Protein AF-A0A2D6M6L0-F1 (afdb_monomer_lite)

Structure (mmCIF, N/CA/C/O backbone):
data_AF-A0A2D6M6L0-F1
#
_entry.id   AF-A0A2D6M6L0-F1
#
loop_
_atom_site.group_PDB
_atom_site.id
_atom_site.type_symbol
_atom_site.label_atom_id
_atom_site.label_alt_id
_atom_site.label_comp_id
_atom_site.label_asym_id
_atom_site.label_entity_id
_atom_site.label_seq_id
_atom_site.pdbx_PDB_ins_code
_atom_site.Cartn_x
_atom_site.Cartn_y
_atom_site.Cartn_z
_atom_site.occupancy
_atom_site.B_iso_or_equiv
_atom_site.auth_seq_id
_atom_site.auth_comp_id
_atom_site.auth_asym_id
_at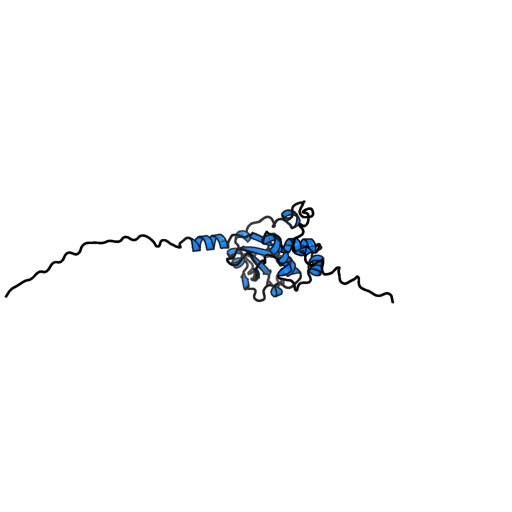om_site.auth_atom_id
_atom_site.pdbx_PDB_model_num
ATOM 1 N N . MET A 1 1 ? -93.095 -4.017 26.401 1.00 47.88 1 MET A N 1
ATOM 2 C CA . MET A 1 1 ? -93.320 -5.129 25.445 1.00 47.88 1 MET A CA 1
ATOM 3 C C . MET A 1 1 ? -91.989 -5.329 24.711 1.00 47.88 1 MET A C 1
ATOM 5 O O . MET A 1 1 ? -91.531 -4.362 24.131 1.00 47.88 1 MET A O 1
ATOM 9 N N . SER A 1 2 ? -91.163 -6.348 25.014 1.00 45.91 2 SER A N 1
ATOM 10 C CA . SER A 1 2 ? -91.223 -7.750 24.511 1.00 45.91 2 SER A CA 1
ATOM 11 C C . SER A 1 2 ? -91.216 -7.771 22.967 1.00 45.91 2 SER A C 1
ATOM 13 O O . SER A 1 2 ? -92.091 -7.127 22.411 1.00 45.91 2 SER A O 1
ATOM 15 N N . ARG A 1 3 ? -90.335 -8.422 22.185 1.00 47.91 3 ARG A N 1
ATOM 16 C CA . ARG A 1 3 ? -89.402 -9.578 22.280 1.00 47.91 3 ARG A CA 1
ATOM 17 C C . ARG A 1 3 ? -88.327 -9.410 21.160 1.00 47.91 3 ARG A C 1
ATOM 19 O O . ARG A 1 3 ? -88.624 -8.742 20.183 1.00 47.91 3 ARG A O 1
ATOM 26 N N . CYS A 1 4 ? -87.049 -9.778 21.324 1.00 42.41 4 CYS A N 1
ATOM 27 C CA . CYS A 1 4 ? -86.410 -11.109 21.178 1.00 42.41 4 CYS A CA 1
ATOM 28 C C . CYS A 1 4 ? -86.155 -11.577 19.717 1.00 42.41 4 CYS A C 1
ATOM 30 O O . CYS A 1 4 ? -87.060 -11.520 18.893 1.00 42.41 4 CYS A O 1
ATOM 32 N N . GLY A 1 5 ? -84.939 -12.094 19.456 1.00 44.94 5 GLY A N 1
ATOM 33 C CA . GLY A 1 5 ? -84.483 -12.777 18.225 1.00 44.94 5 GLY A CA 1
ATOM 34 C C . GLY A 1 5 ? -83.020 -12.419 17.895 1.00 44.94 5 GLY A C 1
ATOM 35 O O . GLY A 1 5 ? -82.788 -11.413 17.243 1.00 44.94 5 GLY A O 1
ATOM 36 N N . CYS A 1 6 ? -81.978 -13.010 18.496 1.00 43.16 6 CYS A N 1
ATOM 37 C CA . CYS A 1 6 ? -81.434 -14.373 18.333 1.00 43.16 6 CYS A CA 1
ATOM 38 C C . CYS A 1 6 ? -81.195 -14.798 16.872 1.00 43.16 6 CYS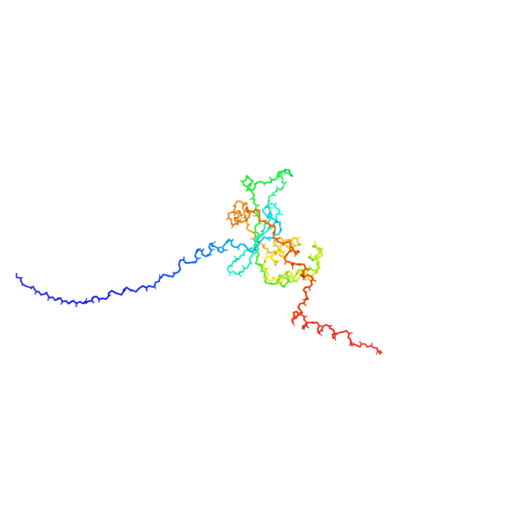 A C 1
ATOM 40 O O . CYS A 1 6 ? -82.118 -15.215 16.183 1.00 43.16 6 CYS A O 1
ATOM 42 N N . GLY A 1 7 ? -79.923 -14.768 16.462 1.00 44.97 7 GLY A N 1
ATOM 43 C CA . GLY A 1 7 ? -79.398 -15.361 15.234 1.00 44.97 7 GLY A CA 1
ATOM 44 C C . GLY A 1 7 ? -77.898 -15.619 15.380 1.00 44.97 7 GLY A C 1
ATOM 45 O O . GLY A 1 7 ? -77.081 -14.807 14.965 1.00 44.97 7 GLY A O 1
ATOM 46 N N . LEU A 1 8 ? -77.559 -16.724 16.049 1.00 48.09 8 LEU A N 1
ATOM 47 C CA . LEU A 1 8 ? -76.219 -17.310 16.116 1.00 48.09 8 LEU A CA 1
ATOM 48 C C . LEU A 1 8 ? -75.844 -17.891 14.746 1.00 48.09 8 LEU A C 1
ATOM 50 O O . LEU A 1 8 ? -76.595 -18.702 14.210 1.00 48.09 8 LEU A O 1
ATOM 54 N N . ALA A 1 9 ? -74.656 -17.566 14.239 1.00 52.91 9 ALA A N 1
ATOM 55 C CA . ALA A 1 9 ? -73.965 -18.392 13.255 1.00 52.91 9 ALA A CA 1
ATOM 56 C C . ALA A 1 9 ? -72.503 -18.553 13.682 1.00 52.91 9 ALA A C 1
ATOM 58 O O . ALA A 1 9 ? -71.699 -17.625 13.626 1.00 52.91 9 ALA A O 1
ATOM 59 N N . LEU A 1 10 ? -72.215 -19.757 14.169 1.00 48.12 10 LEU A N 1
ATOM 60 C CA . LEU A 1 10 ? -70.892 -20.305 14.427 1.00 48.12 10 LEU A CA 1
ATOM 61 C C . LEU A 1 10 ? -70.152 -20.472 13.093 1.00 48.12 10 LEU A C 1
ATOM 63 O O . LEU A 1 10 ? -70.621 -21.194 12.217 1.00 48.12 10 LEU A O 1
ATOM 67 N N . GLY A 1 11 ? -68.993 -19.830 12.961 1.00 38.25 11 GLY A N 1
ATOM 68 C CA . GLY A 1 11 ? -68.029 -20.072 11.891 1.00 38.25 11 GLY A CA 1
ATOM 69 C C . GLY A 1 11 ? -66.684 -20.438 12.503 1.00 38.25 11 GLY A C 1
ATOM 70 O O . GLY A 1 11 ? -66.043 -19.611 13.146 1.00 38.25 11 GLY A O 1
ATOM 71 N N . SER A 1 12 ? -66.312 -21.703 12.357 1.00 45.88 12 SER A N 1
ATOM 72 C CA . SER A 1 12 ? -65.140 -22.332 12.951 1.00 45.88 12 SER A CA 1
ATOM 73 C C . SER A 1 12 ? -63.801 -21.775 12.452 1.00 45.88 12 SER A C 1
ATOM 75 O O . SER A 1 12 ? -63.598 -21.540 11.267 1.00 45.88 12 SER A O 1
ATOM 77 N N . VAL A 1 13 ? -62.896 -21.642 13.422 1.00 44.53 13 VAL A N 1
ATOM 78 C CA . VAL A 1 13 ? -61.429 -21.768 13.413 1.00 44.53 13 VAL A CA 1
ATOM 79 C C . VAL A 1 13 ? -60.765 -22.175 12.086 1.00 44.53 13 VAL A C 1
ATOM 81 O O . VAL A 1 13 ? -60.945 -23.290 11.605 1.00 44.53 13 VAL A O 1
ATOM 84 N N . ALA A 1 14 ? -59.822 -21.342 11.639 1.00 44.84 14 ALA A N 1
ATOM 85 C CA . ALA A 1 14 ? -58.583 -21.793 11.008 1.00 44.84 14 ALA A CA 1
ATOM 86 C C . ALA A 1 14 ? -57.423 -20.900 11.483 1.00 44.84 14 ALA A C 1
ATOM 88 O O . ALA A 1 14 ? -57.152 -19.837 10.929 1.00 44.84 14 ALA A O 1
ATOM 89 N N . VAL A 1 15 ? -56.755 -21.333 12.554 1.00 46.41 15 VAL A N 1
ATOM 90 C CA . VAL A 1 15 ? -55.437 -20.827 12.953 1.00 46.41 15 VAL A CA 1
ATOM 91 C C . VAL A 1 15 ? -54.431 -21.385 11.949 1.00 46.41 15 VAL A C 1
ATOM 93 O O . VAL A 1 15 ? -53.989 -22.525 12.076 1.00 46.41 15 VAL A O 1
ATOM 96 N N . LEU A 1 16 ? -54.083 -20.602 10.930 1.00 49.16 16 LEU A N 1
ATOM 97 C CA . LEU A 1 16 ? -52.919 -20.882 10.094 1.00 49.16 16 LEU A CA 1
ATOM 98 C C . LEU A 1 16 ? -51.687 -20.282 10.770 1.00 49.16 16 LEU A C 1
ATOM 100 O O . LEU A 1 16 ? -51.290 -19.146 10.523 1.00 49.16 16 LEU A O 1
ATOM 104 N N . ALA A 1 17 ? -51.090 -21.087 11.647 1.00 51.00 17 ALA A N 1
ATOM 105 C CA . ALA A 1 17 ? -49.701 -20.949 12.050 1.00 51.00 17 ALA A CA 1
ATOM 106 C C . ALA A 1 17 ? -48.812 -21.273 10.837 1.00 51.00 17 ALA A C 1
ATOM 108 O O . ALA A 1 17 ? -48.376 -22.405 10.641 1.00 51.00 17 ALA A O 1
ATOM 109 N N . GLY A 1 18 ? -48.596 -20.274 9.983 1.00 40.34 18 GLY A N 1
ATOM 110 C CA . GLY A 1 18 ? -47.617 -20.316 8.904 1.00 40.34 18 GLY A CA 1
ATOM 111 C C . GLY A 1 18 ? -46.276 -19.809 9.412 1.00 40.34 18 GLY A C 1
ATOM 112 O O . GLY A 1 18 ? -45.996 -18.615 9.359 1.00 40.34 18 GLY A O 1
ATOM 113 N N . ALA A 1 19 ? -45.464 -20.723 9.935 1.00 52.12 19 ALA A N 1
ATOM 114 C CA . ALA A 1 19 ? -44.047 -20.500 10.153 1.00 52.12 19 ALA A CA 1
ATOM 115 C C . ALA A 1 19 ? -43.366 -20.167 8.817 1.00 52.12 19 ALA A C 1
ATOM 117 O O . ALA A 1 19 ? -43.536 -20.900 7.845 1.00 52.12 19 ALA A O 1
ATOM 118 N N . GLY A 1 20 ? -42.557 -19.106 8.786 1.00 50.38 20 GLY A N 1
ATOM 119 C CA . GLY A 1 20 ? -41.586 -18.936 7.708 1.00 50.38 20 GLY A CA 1
ATOM 120 C C . GLY A 1 20 ? -41.351 -17.511 7.240 1.00 50.38 20 GLY A C 1
ATOM 121 O O . GLY A 1 20 ? -41.648 -17.223 6.095 1.00 50.38 20 GLY A O 1
ATOM 122 N N . VAL A 1 21 ? -40.730 -16.670 8.071 1.00 47.28 21 VAL A N 1
ATOM 123 C CA . VAL A 1 21 ? -39.677 -15.740 7.611 1.00 47.28 21 VAL A CA 1
ATOM 124 C C . VAL A 1 21 ? -38.685 -15.559 8.765 1.00 47.28 21 VAL A C 1
ATOM 126 O O . VAL A 1 21 ? -38.668 -14.549 9.458 1.00 47.28 21 VAL A O 1
ATOM 129 N N . LEU A 1 22 ? -37.867 -16.585 9.009 1.00 48.41 22 LEU A N 1
ATOM 130 C CA . LEU A 1 22 ? -36.641 -16.464 9.803 1.00 48.41 22 LEU A CA 1
ATOM 131 C C . LEU A 1 22 ? -35.463 -16.393 8.824 1.00 48.41 22 LEU A C 1
ATOM 133 O O . LEU A 1 22 ? -34.625 -17.283 8.753 1.00 48.41 22 LEU A O 1
ATOM 137 N N . ALA A 1 23 ? -35.453 -15.355 7.990 1.00 50.38 23 ALA A N 1
ATOM 138 C CA . ALA A 1 23 ? -34.363 -15.080 7.065 1.00 50.38 23 ALA A CA 1
ATOM 139 C C . ALA A 1 23 ? -33.665 -13.781 7.483 1.00 50.38 23 ALA A C 1
ATOM 141 O O . ALA A 1 23 ? -34.319 -12.782 7.766 1.00 50.38 23 ALA A O 1
ATOM 142 N N . LYS A 1 24 ? -32.327 -13.824 7.483 1.00 49.84 24 LYS A N 1
ATOM 143 C CA . LYS A 1 24 ? -31.371 -12.724 7.721 1.00 49.84 24 LYS A CA 1
ATOM 144 C C . LYS A 1 24 ? -31.188 -12.238 9.169 1.00 49.84 24 LYS A C 1
ATOM 146 O O . LYS A 1 24 ? -31.345 -11.067 9.482 1.00 49.84 24 LYS A O 1
ATOM 151 N N . ARG A 1 25 ? -30.652 -13.112 10.027 1.00 44.69 25 ARG A N 1
ATOM 152 C CA . ARG A 1 25 ? -29.738 -12.693 11.118 1.00 44.69 25 ARG A CA 1
ATOM 153 C C . ARG A 1 25 ? -28.314 -13.257 10.990 1.00 44.69 25 ARG A C 1
ATOM 155 O O . ARG A 1 25 ? -27.535 -13.165 11.926 1.00 44.69 25 ARG A O 1
ATOM 162 N N . GLY A 1 26 ? -27.960 -13.791 9.818 1.00 39.84 26 GLY A N 1
ATOM 163 C CA . GLY A 1 26 ? -26.596 -14.246 9.510 1.00 39.84 26 GLY A CA 1
ATOM 164 C C . GLY A 1 26 ? -25.700 -13.199 8.834 1.00 39.84 26 GLY A C 1
ATOM 165 O O . GLY A 1 26 ? -24.491 -13.374 8.826 1.00 39.84 26 GLY A O 1
ATOM 166 N N . SER A 1 27 ? -26.258 -12.107 8.292 1.00 48.34 27 SER A N 1
ATOM 167 C CA . SER A 1 27 ? -25.492 -11.157 7.461 1.00 48.34 27 SER A CA 1
ATOM 168 C C . SER A 1 27 ? -24.560 -10.263 8.280 1.00 48.34 27 SER A C 1
ATOM 170 O O . SER A 1 27 ? -23.377 -10.200 7.988 1.00 48.34 27 SER A O 1
ATOM 172 N N . ALA A 1 28 ? -25.052 -9.639 9.355 1.00 48.41 28 ALA A N 1
ATOM 173 C CA . ALA A 1 28 ? -24.259 -8.671 10.120 1.00 48.41 28 ALA A CA 1
ATOM 174 C C . ALA A 1 28 ? -23.075 -9.309 10.874 1.00 48.41 28 ALA A C 1
ATOM 176 O O . ALA A 1 28 ? -22.037 -8.680 11.042 1.00 48.41 28 ALA A O 1
ATOM 177 N N . SER A 1 29 ? -23.207 -10.572 11.304 1.00 44.69 29 SER A N 1
ATOM 178 C CA . SER A 1 29 ? -22.127 -11.271 12.016 1.00 44.69 29 SER A CA 1
ATOM 179 C C . SER A 1 29 ? -21.041 -11.787 11.073 1.00 44.69 29 SER A C 1
ATOM 181 O O . SER A 1 29 ? -19.884 -11.855 11.473 1.00 44.69 29 SER A O 1
ATOM 183 N N . MET A 1 30 ? -21.396 -12.130 9.830 1.00 42.34 30 MET A N 1
ATOM 184 C CA . MET A 1 30 ? -20.420 -12.470 8.794 1.00 42.34 30 MET A CA 1
ATOM 185 C C . MET A 1 30 ? -19.743 -11.212 8.248 1.00 42.34 30 MET A C 1
ATOM 187 O O . MET A 1 30 ? -18.544 -11.235 8.033 1.00 42.34 30 MET A O 1
ATOM 191 N N . GLU A 1 31 ? -20.474 -10.107 8.094 1.00 45.06 31 GLU A N 1
ATOM 192 C CA . GLU A 1 31 ? -19.932 -8.813 7.663 1.00 45.06 31 GLU A CA 1
ATOM 193 C C . GLU A 1 31 ? -18.902 -8.269 8.667 1.00 45.06 31 GLU A C 1
ATOM 195 O O . GLU A 1 31 ? -17.826 -7.838 8.271 1.00 45.06 31 GLU A O 1
ATOM 200 N N . LEU A 1 32 ? -19.162 -8.386 9.976 1.00 46.66 32 LEU A N 1
ATOM 201 C CA . LEU A 1 32 ? -18.182 -8.064 11.021 1.00 46.66 32 LEU A CA 1
ATOM 202 C C . LEU A 1 32 ? -17.010 -9.054 11.080 1.00 46.66 32 LEU A C 1
ATOM 204 O O . LEU A 1 32 ? -15.885 -8.628 11.303 1.00 46.66 32 LEU A O 1
ATOM 208 N N . ALA A 1 33 ? -17.235 -10.353 10.858 1.00 43.38 33 ALA A N 1
ATOM 209 C CA . ALA A 1 33 ? -16.153 -11.342 10.845 1.00 43.38 33 ALA A CA 1
ATOM 210 C C . ALA A 1 33 ? -15.258 -11.241 9.591 1.00 43.38 33 ALA A C 1
ATOM 212 O O . ALA A 1 33 ? -14.061 -11.505 9.679 1.00 43.38 33 ALA A O 1
ATOM 213 N N . ASN A 1 34 ? -15.806 -10.823 8.442 1.00 48.28 34 ASN A N 1
ATOM 214 C CA . ASN A 1 34 ? -15.042 -10.595 7.211 1.00 48.28 34 ASN A CA 1
ATOM 215 C C . ASN A 1 34 ? -14.261 -9.274 7.251 1.00 48.28 34 ASN A C 1
ATOM 217 O O . ASN A 1 34 ? -13.169 -9.212 6.695 1.00 48.28 34 ASN A O 1
ATOM 221 N N . ARG A 1 35 ? -14.765 -8.250 7.961 1.00 51.84 35 ARG A N 1
ATOM 222 C CA . ARG A 1 35 ? -14.085 -6.947 8.131 1.00 51.84 35 ARG A CA 1
ATOM 223 C C . ARG A 1 35 ? -12.689 -7.041 8.752 1.00 51.84 35 ARG A C 1
ATOM 225 O O . ARG A 1 35 ? -11.916 -6.103 8.603 1.00 51.84 35 ARG A O 1
ATOM 232 N N . TYR A 1 36 ? -12.361 -8.143 9.427 1.00 55.56 36 TYR A N 1
ATOM 233 C CA . TYR A 1 36 ? -11.066 -8.321 10.093 1.00 55.56 36 TYR A CA 1
ATOM 234 C C . TYR A 1 36 ? -10.184 -9.408 9.474 1.00 55.56 36 TYR A C 1
ATOM 236 O O . TYR A 1 36 ? -9.110 -9.692 10.007 1.00 55.56 36 TYR A O 1
ATOM 244 N N . ARG A 1 37 ? -10.598 -10.040 8.367 1.00 70.50 37 ARG A N 1
ATOM 245 C CA . ARG A 1 37 ? -9.763 -11.049 7.710 1.00 70.50 37 ARG A CA 1
ATOM 246 C C . ARG A 1 37 ? -8.739 -10.361 6.814 1.00 70.50 37 ARG A C 1
ATOM 248 O O . ARG A 1 37 ? -8.976 -10.194 5.633 1.00 70.50 37 ARG A O 1
ATOM 255 N N . VAL A 1 38 ? -7.606 -9.967 7.371 1.00 80.81 38 VAL A N 1
ATOM 256 C CA . VAL A 1 38 ? -6.482 -9.413 6.603 1.00 80.81 38 VAL A CA 1
ATOM 257 C C . VAL A 1 38 ? -5.863 -10.522 5.734 1.00 80.81 38 VAL A C 1
ATOM 259 O O . VAL A 1 38 ? -5.615 -11.622 6.229 1.00 80.81 38 VAL A O 1
ATOM 262 N N . PHE A 1 39 ? -5.659 -10.255 4.440 1.00 83.31 39 PHE A N 1
ATOM 263 C CA . PHE A 1 39 ? -4.895 -11.125 3.537 1.00 83.31 39 PHE A CA 1
ATOM 264 C C . PHE A 1 39 ? -3.406 -11.089 3.880 1.00 83.31 39 PHE A C 1
ATOM 266 O O . PHE A 1 39 ? -2.753 -12.127 3.899 1.00 83.31 39 PHE A O 1
ATOM 273 N N . GLY A 1 40 ? -2.894 -9.903 4.200 1.00 85.88 40 GLY A N 1
ATOM 274 C CA . GLY A 1 40 ? -1.517 -9.696 4.619 1.00 85.88 40 GLY A CA 1
ATOM 275 C C . GLY A 1 40 ? -1.223 -8.227 4.894 1.00 85.88 40 GLY A C 1
ATOM 276 O O . GLY A 1 40 ? -2.108 -7.371 4.818 1.00 85.88 40 GLY A O 1
ATOM 277 N N . PHE A 1 41 ? 0.036 -7.956 5.201 1.00 86.88 41 PHE A N 1
ATOM 278 C CA . PHE A 1 41 ? 0.583 -6.611 5.317 1.00 86.88 41 PHE A CA 1
ATOM 279 C C . PHE A 1 41 ? 1.560 -6.386 4.164 1.00 86.88 41 PHE A C 1
ATOM 281 O O . PHE A 1 41 ? 2.081 -7.353 3.607 1.00 86.88 41 PHE A O 1
ATOM 288 N N . VAL A 1 42 ? 1.784 -5.128 3.807 1.00 88.81 42 VAL A N 1
ATOM 289 C CA . VAL A 1 42 ? 2.804 -4.710 2.836 1.00 88.81 42 VAL A CA 1
ATOM 290 C C . VAL A 1 42 ? 3.714 -3.676 3.479 1.00 88.81 42 VAL A C 1
ATOM 292 O O . VAL A 1 42 ? 3.301 -2.991 4.418 1.00 88.81 42 VAL A O 1
ATOM 295 N N . GLY A 1 43 ? 4.931 -3.545 2.958 1.00 85.81 43 GLY A N 1
ATOM 296 C CA . GLY A 1 43 ? 5.934 -2.646 3.526 1.00 85.81 43 GLY A CA 1
ATOM 297 C C . GLY A 1 43 ? 6.635 -3.262 4.734 1.00 85.81 43 GLY A C 1
ATOM 298 O O . GLY A 1 43 ? 7.094 -4.404 4.662 1.00 85.81 43 GLY A O 1
ATOM 299 N N . ASP A 1 44 ? 6.766 -2.499 5.820 1.00 76.75 44 ASP A N 1
ATOM 300 C CA . ASP A 1 44 ? 7.456 -2.971 7.019 1.00 76.75 44 ASP A CA 1
ATOM 301 C C . ASP A 1 44 ? 6.576 -3.908 7.872 1.00 76.75 44 ASP A C 1
ATOM 303 O O . ASP A 1 44 ? 5.348 -3.941 7.791 1.00 76.75 44 ASP A O 1
ATOM 307 N N . SER A 1 45 ? 7.240 -4.678 8.727 1.00 67.88 45 SER A N 1
ATOM 308 C CA . SER A 1 45 ? 6.669 -5.493 9.797 1.00 67.88 45 SER A CA 1
ATOM 309 C C . SER A 1 45 ? 5.843 -4.706 10.819 1.00 67.88 45 SER A C 1
ATOM 311 O O . SER A 1 45 ? 4.923 -5.271 11.409 1.00 67.88 45 SER A O 1
ATOM 313 N N . ASP A 1 46 ? 6.152 -3.422 11.013 1.00 70.56 46 ASP A N 1
ATOM 314 C CA . ASP A 1 46 ? 5.337 -2.489 11.789 1.00 70.56 46 ASP A CA 1
ATOM 315 C C . ASP A 1 46 ? 4.933 -1.300 10.907 1.00 70.56 46 ASP A C 1
ATOM 317 O O . ASP A 1 46 ? 5.589 -0.251 10.914 1.00 70.56 46 ASP A O 1
ATOM 321 N N . PRO A 1 47 ? 3.850 -1.449 10.126 1.00 72.62 47 PRO A N 1
ATOM 322 C CA . PRO A 1 47 ? 3.467 -0.443 9.151 1.00 72.62 47 PRO A CA 1
ATOM 323 C C . PRO A 1 47 ? 2.966 0.851 9.809 1.00 72.62 47 PRO A C 1
ATOM 325 O O . PRO A 1 47 ? 2.939 1.889 9.154 1.00 72.62 47 PRO A O 1
ATOM 328 N N . LEU A 1 48 ? 2.599 0.839 11.100 1.00 74.88 48 LEU A N 1
ATOM 329 C CA . LEU A 1 48 ? 2.215 2.061 11.817 1.00 74.88 48 LEU A CA 1
ATOM 330 C C . LEU A 1 48 ? 3.411 2.981 12.076 1.00 74.88 48 LEU A C 1
ATOM 332 O O . LEU A 1 48 ? 3.245 4.198 12.058 1.00 74.88 48 LEU A O 1
ATOM 336 N N . THR A 1 49 ? 4.592 2.417 12.335 1.00 71.06 49 THR A N 1
ATOM 337 C CA . THR A 1 49 ? 5.784 3.192 12.715 1.00 71.06 49 THR A CA 1
ATOM 338 C C . THR A 1 49 ? 6.803 3.332 11.586 1.00 71.06 49 THR A C 1
ATOM 340 O O . THR A 1 49 ? 7.499 4.344 11.535 1.00 71.06 49 THR A O 1
ATOM 343 N N . HIS A 1 50 ? 6.874 2.368 10.666 1.00 73.12 50 HIS A N 1
ATOM 344 C CA . HIS A 1 50 ? 7.873 2.328 9.589 1.00 73.12 50 HIS A CA 1
ATOM 345 C C . HIS A 1 50 ? 7.266 2.450 8.181 1.00 73.12 50 HIS A C 1
ATOM 347 O O . HIS A 1 50 ? 7.988 2.365 7.189 1.00 73.12 50 HIS A O 1
ATOM 353 N N . GLY A 1 51 ? 5.955 2.688 8.088 1.00 79.00 51 GLY A N 1
ATOM 354 C CA . GLY A 1 51 ? 5.236 2.780 6.821 1.00 79.00 51 GLY A CA 1
ATOM 355 C C . GLY A 1 51 ? 4.870 1.410 6.246 1.00 79.00 51 GLY A C 1
ATOM 356 O O . GLY A 1 51 ? 5.537 0.396 6.467 1.00 79.00 51 GLY A O 1
ATOM 357 N N . GLY A 1 52 ? 3.757 1.371 5.523 1.00 89.00 52 GLY A N 1
ATOM 358 C CA . GLY A 1 52 ? 3.225 0.146 4.946 1.00 89.00 52 GLY A CA 1
ATOM 359 C C . GLY A 1 52 ? 1.715 0.193 4.810 1.00 89.00 52 GLY A C 1
ATOM 360 O O . GLY A 1 52 ? 1.101 1.260 4.752 1.00 89.00 52 GLY A O 1
ATOM 361 N N . GLY A 1 53 ? 1.108 -0.987 4.767 1.00 90.94 53 GLY A N 1
ATOM 362 C CA . GLY A 1 53 ? -0.332 -1.100 4.612 1.00 90.94 53 GLY A CA 1
ATOM 363 C C . GLY A 1 53 ? -0.899 -2.468 4.955 1.00 90.94 53 GLY A C 1
ATOM 364 O O . GLY A 1 53 ? -0.190 -3.425 5.267 1.00 90.94 53 GLY A O 1
ATOM 365 N N . VAL A 1 54 ? -2.220 -2.544 4.884 1.00 91.88 54 VAL A N 1
ATOM 366 C CA . VAL A 1 54 ? -3.042 -3.728 5.105 1.00 91.88 54 VAL A CA 1
ATOM 367 C C . VAL A 1 54 ? -3.751 -4.097 3.815 1.00 91.88 54 VAL A C 1
ATOM 369 O O . VAL A 1 54 ? -4.425 -3.271 3.201 1.00 91.88 54 VAL A O 1
ATOM 372 N N . VAL A 1 55 ? -3.678 -5.376 3.466 1.00 92.75 55 VAL A N 1
ATOM 373 C CA . VAL A 1 55 ? -4.431 -5.966 2.361 1.00 92.75 55 VAL A CA 1
ATOM 374 C C . VAL A 1 55 ? -5.630 -6.703 2.940 1.00 92.75 55 VAL A C 1
ATOM 376 O O . VAL A 1 55 ? -5.467 -7.584 3.785 1.00 92.75 55 VAL A O 1
ATOM 379 N N . TYR A 1 56 ? -6.846 -6.368 2.525 1.00 90.69 56 TYR A N 1
ATOM 380 C CA . TYR A 1 56 ? -8.072 -6.895 3.130 1.00 90.69 56 TYR A CA 1
ATOM 381 C C . TYR A 1 56 ? -9.188 -7.101 2.091 1.00 90.69 56 TYR A C 1
ATOM 383 O O . TYR A 1 56 ? -9.217 -6.413 1.074 1.00 90.69 56 TYR A O 1
ATOM 391 N N . PRO A 1 57 ? -10.106 -8.059 2.298 1.00 92.31 57 PRO A N 1
ATOM 392 C CA . PRO A 1 57 ? -11.224 -8.304 1.403 1.00 92.31 57 PRO A CA 1
ATOM 393 C C . PRO A 1 57 ? -12.338 -7.277 1.610 1.00 92.31 57 PRO A C 1
ATOM 395 O O . PRO A 1 57 ? -12.700 -6.943 2.741 1.00 92.31 57 PRO A O 1
ATOM 398 N N . THR A 1 58 ? -12.952 -6.865 0.509 1.00 90.00 58 THR A N 1
ATOM 399 C CA . THR A 1 58 ? -14.220 -6.131 0.466 1.00 90.00 58 THR A CA 1
ATOM 400 C C . THR A 1 58 ? -15.259 -6.935 -0.324 1.00 90.00 58 THR A C 1
ATOM 402 O O . THR A 1 58 ? -15.009 -8.073 -0.727 1.00 90.00 58 THR A O 1
ATOM 405 N N . GLU A 1 59 ? -16.455 -6.379 -0.529 1.00 90.06 59 GLU A N 1
ATOM 406 C CA . GLU A 1 59 ? -17.453 -6.981 -1.424 1.00 90.06 59 GLU A CA 1
ATOM 407 C C . GLU A 1 59 ? -17.099 -6.844 -2.915 1.00 90.06 59 GLU A C 1
ATOM 409 O O . GLU A 1 59 ? -17.639 -7.585 -3.733 1.00 90.06 59 GLU A O 1
ATOM 414 N N . HIS A 1 60 ? -16.184 -5.930 -3.253 1.00 90.81 60 HIS A N 1
ATOM 415 C CA . HIS A 1 60 ? -15.750 -5.653 -4.623 1.00 90.81 60 HIS A CA 1
ATOM 416 C C . HIS A 1 60 ? -14.449 -6.368 -4.991 1.00 90.81 60 HIS A C 1
ATOM 418 O O . HIS A 1 60 ? -14.226 -6.651 -6.158 1.00 90.81 60 HIS A O 1
ATOM 424 N N . GLY A 1 61 ? -13.628 -6.734 -4.005 1.00 92.25 61 GLY A N 1
ATOM 425 C CA . GLY A 1 61 ? -12.352 -7.395 -4.249 1.00 92.25 61 GLY A CA 1
ATOM 426 C C . GLY A 1 61 ? -11.365 -7.198 -3.101 1.00 92.25 61 GLY A C 1
ATOM 427 O O . GLY A 1 61 ? -11.726 -6.672 -2.045 1.00 92.25 61 GLY A O 1
ATOM 428 N N . PRO A 1 62 ? -10.114 -7.653 -3.254 1.00 95.44 62 PRO A N 1
ATOM 429 C CA . PRO A 1 62 ? -9.037 -7.273 -2.349 1.00 95.44 62 PRO A CA 1
ATOM 430 C C . PRO A 1 62 ? -8.729 -5.775 -2.469 1.00 95.44 62 PRO A C 1
ATOM 432 O O . PRO A 1 62 ? -8.616 -5.246 -3.567 1.00 95.44 62 PRO A O 1
ATOM 435 N N . TYR A 1 63 ? -8.563 -5.105 -1.335 1.00 95.31 63 TYR A N 1
ATOM 436 C CA . TYR A 1 63 ? -8.128 -3.713 -1.246 1.00 95.31 63 TYR A CA 1
ATOM 437 C C . TYR A 1 63 ? -6.823 -3.625 -0.471 1.00 95.31 63 TYR A C 1
ATOM 439 O O . TYR A 1 63 ? -6.612 -4.365 0.493 1.00 95.31 63 TYR A O 1
ATOM 447 N N . LEU A 1 64 ? -5.984 -2.678 -0.867 1.00 95.44 64 LEU A N 1
ATOM 448 C CA . LEU A 1 64 ? -4.828 -2.227 -0.118 1.00 95.44 64 LEU A CA 1
ATOM 449 C C . LEU A 1 64 ? -5.180 -0.883 0.532 1.00 95.44 64 LEU A C 1
ATOM 451 O O . LEU A 1 64 ? -5.513 0.079 -0.156 1.00 95.44 64 LEU A O 1
ATOM 455 N N . ALA A 1 65 ? -5.107 -0.823 1.860 1.00 94.25 65 ALA A N 1
ATOM 456 C CA . ALA A 1 65 ? -5.056 0.433 2.598 1.00 94.25 65 ALA A CA 1
ATOM 457 C C . ALA A 1 65 ? -3.626 0.655 3.083 1.00 94.25 65 ALA A C 1
ATOM 459 O O . ALA A 1 65 ? -3.117 -0.163 3.844 1.00 94.25 65 ALA A O 1
ATOM 460 N N . PHE A 1 66 ? -2.998 1.744 2.673 1.00 93.25 66 PHE A N 1
ATOM 461 C CA . PHE A 1 66 ? -1.670 2.148 3.130 1.00 93.25 66 PHE A CA 1
ATOM 462 C C . PHE A 1 66 ? -1.733 3.589 3.616 1.00 93.25 66 PHE A C 1
ATOM 464 O O . PHE A 1 66 ? -2.727 4.284 3.381 1.00 93.25 66 PHE A O 1
ATOM 471 N N . TRP A 1 67 ? -0.731 4.020 4.367 1.00 91.12 67 TRP A N 1
ATOM 472 C CA . TRP A 1 67 ? -0.778 5.342 4.965 1.00 91.12 67 TRP A CA 1
ATOM 473 C C . TRP A 1 67 ? 0.576 6.014 5.043 1.00 91.12 67 TRP A C 1
ATOM 475 O O . TRP A 1 67 ? 1.583 5.391 5.375 1.00 91.12 67 TRP A O 1
ATOM 485 N N . ASP A 1 68 ? 0.530 7.323 4.838 1.00 86.69 68 ASP A N 1
ATOM 486 C CA . ASP A 1 68 ? 1.651 8.218 5.054 1.00 86.69 68 ASP A CA 1
ATOM 487 C C . ASP A 1 68 ? 1.400 8.996 6.348 1.00 86.69 68 ASP A C 1
ATOM 489 O O . ASP A 1 68 ? 0.304 9.513 6.598 1.00 86.69 68 ASP A O 1
ATOM 493 N N . GLY A 1 69 ? 2.407 9.045 7.219 1.00 76.19 69 GLY A N 1
ATOM 494 C CA . GLY A 1 69 ? 2.338 9.858 8.429 1.00 76.19 69 GLY A CA 1
ATOM 495 C C . GLY A 1 69 ? 2.272 11.340 8.061 1.00 76.19 69 GLY A C 1
ATOM 496 O O . GLY A 1 69 ? 3.152 11.838 7.366 1.00 76.19 69 GLY A O 1
ATOM 497 N N . ILE A 1 70 ? 1.262 12.060 8.556 1.00 67.25 70 ILE A N 1
ATOM 498 C CA . ILE A 1 70 ? 1.099 13.506 8.307 1.00 67.25 70 ILE A CA 1
ATOM 499 C C . ILE A 1 70 ? 1.992 14.332 9.252 1.00 67.25 70 ILE A C 1
ATOM 501 O O . ILE A 1 70 ? 2.129 15.543 9.091 1.00 67.25 70 ILE A O 1
ATOM 505 N N . ASN A 1 71 ? 2.627 13.716 10.254 1.00 59.56 71 ASN A N 1
ATOM 506 C CA . ASN A 1 71 ? 3.284 14.494 11.296 1.00 59.56 71 ASN A CA 1
ATOM 507 C C . ASN A 1 71 ? 4.561 15.203 10.826 1.00 59.56 71 ASN A C 1
ATOM 509 O O . ASN A 1 71 ? 5.557 14.598 10.432 1.00 59.56 71 ASN A O 1
ATOM 513 N N . ASP A 1 72 ? 4.503 16.525 10.975 1.00 49.97 72 ASP A N 1
ATOM 514 C CA . ASP A 1 72 ? 5.603 17.472 10.935 1.00 49.97 72 ASP A CA 1
ATOM 515 C C . ASP A 1 72 ? 6.746 16.948 11.823 1.00 49.97 72 ASP A C 1
ATOM 517 O O . ASP A 1 72 ? 6.643 16.911 13.052 1.00 49.97 72 ASP A O 1
ATOM 521 N N . TYR A 1 73 ? 7.846 16.516 11.199 1.00 45.03 73 TYR A N 1
ATOM 522 C CA . TYR A 1 73 ? 9.083 16.017 11.827 1.00 45.03 73 TYR A CA 1
ATOM 523 C C . TYR A 1 73 ? 9.784 17.063 12.733 1.00 45.03 73 TYR A C 1
ATOM 525 O O . TYR A 1 73 ? 10.968 16.947 13.054 1.00 45.03 73 TYR A O 1
ATOM 533 N N . THR A 1 74 ? 9.084 18.112 13.162 1.00 47.59 74 THR A N 1
ATOM 534 C CA . THR A 1 74 ? 9.584 19.173 14.037 1.00 47.59 74 THR A CA 1
ATOM 535 C C . THR A 1 74 ? 9.690 18.741 15.501 1.00 47.59 74 THR A C 1
ATOM 537 O O . THR A 1 74 ? 10.377 19.407 16.279 1.00 47.59 74 THR A O 1
ATOM 540 N N . GLN A 1 75 ? 9.113 17.601 15.896 1.00 45.28 75 GLN A N 1
ATOM 541 C CA . GLN A 1 75 ? 9.217 17.079 17.262 1.00 45.28 75 GLN A CA 1
ATOM 542 C C . GLN A 1 75 ? 10.271 15.966 17.388 1.00 45.28 75 GLN A C 1
ATOM 544 O O . GLN A 1 75 ? 9.973 14.782 17.363 1.00 45.28 75 GLN A O 1
ATOM 549 N N . SER A 1 76 ? 11.518 16.398 17.595 1.00 43.97 76 SER A N 1
ATOM 550 C CA . SER A 1 76 ? 12.658 15.647 18.151 1.00 43.97 76 SER A CA 1
ATOM 551 C C . SER A 1 76 ? 13.058 14.326 17.450 1.00 43.97 76 SER A C 1
ATOM 553 O O . SER A 1 76 ? 12.481 13.280 17.741 1.00 43.97 76 SER A O 1
ATOM 555 N N . PRO A 1 77 ? 14.164 14.291 16.675 1.00 51.84 77 PRO A N 1
ATOM 556 C CA . PRO A 1 77 ? 14.657 13.089 15.974 1.00 51.84 77 PRO A CA 1
ATOM 557 C C . PRO A 1 77 ? 15.158 11.950 16.890 1.00 51.84 77 PRO A C 1
ATOM 559 O O . PRO A 1 77 ? 15.744 10.980 16.421 1.00 51.84 77 PRO A O 1
ATOM 562 N N . THR A 1 78 ? 14.988 12.073 18.207 1.00 55.75 78 THR A N 1
ATOM 563 C CA . THR A 1 78 ? 15.488 11.134 19.221 1.00 55.75 78 THR A CA 1
ATOM 564 C C . THR A 1 78 ? 14.391 10.385 19.971 1.00 55.75 78 THR A C 1
ATOM 566 O O . THR A 1 78 ? 14.713 9.488 20.751 1.00 55.75 78 THR A O 1
ATOM 569 N N . ARG A 1 79 ? 13.111 10.729 19.779 1.00 56.78 79 ARG A N 1
ATOM 570 C CA . ARG A 1 79 ? 11.997 10.039 20.442 1.00 56.78 79 ARG A CA 1
ATOM 571 C C . ARG A 1 79 ? 11.388 9.029 19.475 1.00 56.78 79 ARG A C 1
ATOM 573 O O . ARG A 1 79 ? 11.001 9.403 18.376 1.00 56.78 79 ARG A O 1
ATOM 580 N N . THR A 1 80 ? 11.295 7.765 19.901 1.00 59.41 80 THR A N 1
ATOM 581 C CA . THR A 1 80 ? 10.389 6.808 19.252 1.00 59.41 80 THR A CA 1
ATOM 582 C C . THR A 1 80 ? 8.978 7.246 19.610 1.00 59.41 80 THR A C 1
ATOM 584 O O . THR A 1 80 ? 8.675 7.329 20.804 1.00 59.41 80 THR A O 1
ATOM 587 N N . PRO A 1 81 ? 8.158 7.607 18.630 1.00 54.78 81 PRO A N 1
ATOM 588 C CA . PRO A 1 81 ? 6.836 8.126 18.915 1.00 54.78 81 PRO A CA 1
ATOM 589 C C . PRO A 1 81 ? 5.935 7.035 19.479 1.00 54.78 81 PRO A C 1
ATOM 591 O O . PRO A 1 81 ? 6.016 5.881 19.055 1.00 54.78 81 PRO A O 1
ATOM 594 N N . ASP A 1 82 ? 5.095 7.398 20.440 1.00 63.94 82 ASP A N 1
ATOM 595 C CA . ASP A 1 82 ? 4.106 6.490 21.005 1.00 63.94 82 ASP A CA 1
ATOM 596 C C . ASP A 1 82 ? 2.740 6.816 20.389 1.00 63.94 82 ASP A C 1
ATOM 598 O O . ASP A 1 82 ? 2.151 7.832 20.743 1.00 63.94 82 ASP A O 1
ATOM 602 N N . PRO A 1 83 ? 2.187 5.979 19.496 1.00 56.59 83 PRO A N 1
ATOM 603 C CA . PRO A 1 83 ? 0.883 6.230 18.881 1.00 56.59 83 PRO A CA 1
ATOM 604 C C . PRO A 1 83 ? -0.305 6.203 19.867 1.00 56.59 83 PRO A C 1
ATOM 606 O O . PRO A 1 83 ? -1.444 6.403 19.442 1.00 56.59 83 PRO A O 1
ATOM 609 N N . GLU A 1 84 ? -0.095 5.878 21.148 1.00 59.12 84 GLU A N 1
ATOM 610 C CA . GLU A 1 84 ? -1.093 6.009 22.224 1.00 59.12 84 GLU A CA 1
ATOM 611 C C . GLU A 1 84 ? -0.994 7.335 22.982 1.00 59.12 84 GLU A C 1
ATOM 613 O O . GLU A 1 84 ? -2.012 7.807 23.492 1.00 59.12 84 GLU A O 1
ATOM 618 N N . GLU A 1 85 ? 0.193 7.942 23.041 1.00 57.72 85 GLU A N 1
ATOM 619 C CA . GLU A 1 85 ? 0.431 9.211 23.743 1.00 57.72 85 GLU A CA 1
ATOM 620 C C . GLU A 1 85 ? 0.529 10.409 22.792 1.00 57.72 85 GLU A C 1
ATOM 622 O O . GLU A 1 85 ? 0.183 11.531 23.163 1.00 57.72 85 GLU A O 1
ATOM 627 N N . ASP A 1 86 ? 0.985 10.176 21.566 1.00 61.56 86 ASP A N 1
ATOM 628 C CA . ASP A 1 86 ? 1.202 11.185 20.547 1.00 61.56 86 ASP A CA 1
ATOM 629 C C . ASP A 1 86 ? 0.010 11.156 19.571 1.00 61.56 86 ASP A C 1
ATOM 631 O O . ASP A 1 86 ? -0.325 10.119 18.996 1.00 61.56 86 ASP A O 1
ATOM 635 N N . GLU A 1 87 ? -0.655 12.301 19.379 1.00 66.69 87 GLU A N 1
ATOM 636 C CA . GLU A 1 87 ? -1.814 12.473 18.484 1.00 66.69 87 GLU A CA 1
ATOM 637 C C . GLU A 1 87 ? -1.395 12.356 17.007 1.00 66.69 87 GLU A C 1
ATOM 639 O O . GLU A 1 87 ? -1.300 13.331 16.264 1.00 66.69 87 GLU A O 1
ATOM 644 N N . TRP A 1 88 ? -1.065 11.141 16.582 1.00 73.69 88 TRP A N 1
ATOM 645 C CA . TRP A 1 88 ? -0.586 10.854 15.240 1.00 73.69 88 TRP A CA 1
ATOM 646 C C . TRP A 1 88 ? -1.738 10.870 14.262 1.00 73.69 88 TRP A C 1
ATOM 648 O O . TRP A 1 88 ? -2.719 10.155 14.465 1.00 73.69 88 TRP A O 1
ATOM 658 N N . THR A 1 89 ? -1.600 11.664 13.204 1.00 84.38 89 THR A N 1
ATOM 659 C CA . THR A 1 89 ? -2.531 11.693 12.078 1.00 84.38 89 THR A CA 1
ATOM 660 C C . THR A 1 89 ? -1.850 11.136 10.837 1.00 84.38 89 THR A C 1
ATOM 662 O O . THR A 1 89 ? -0.652 11.324 10.616 1.00 84.38 89 THR A O 1
ATOM 665 N N . PHE A 1 90 ? -2.622 10.397 10.056 1.00 86.94 90 PHE A N 1
ATOM 666 C CA . PHE A 1 90 ? -2.181 9.658 8.888 1.00 86.94 90 PHE A CA 1
ATOM 667 C C . PHE A 1 90 ? -3.123 9.939 7.730 1.00 86.94 90 PHE A C 1
ATOM 669 O O . PHE A 1 90 ? -4.341 9.934 7.925 1.00 86.94 90 PHE A O 1
ATOM 676 N N . GLN A 1 91 ? -2.566 10.128 6.537 1.00 92.44 91 GLN A N 1
ATOM 677 C CA . GLN A 1 91 ? -3.334 10.086 5.301 1.00 92.44 91 GLN A CA 1
ATOM 678 C C . GLN A 1 91 ? -3.439 8.628 4.897 1.00 92.44 91 GLN A C 1
ATOM 680 O O . GLN A 1 91 ? -2.429 7.965 4.690 1.00 92.44 91 GLN A O 1
ATOM 685 N N . VAL A 1 92 ? -4.663 8.121 4.836 1.00 93.62 92 VAL A N 1
ATOM 686 C CA . VAL A 1 92 ? -4.968 6.735 4.499 1.00 93.62 92 VAL A CA 1
ATOM 687 C C . VAL A 1 92 ? -5.458 6.682 3.065 1.00 93.62 92 VAL A C 1
ATOM 689 O O . VAL A 1 92 ? -6.571 7.120 2.760 1.00 93.62 92 VAL A O 1
ATOM 692 N N . PHE A 1 93 ? -4.635 6.086 2.218 1.00 95.69 93 PHE A N 1
ATOM 693 C CA . PHE A 1 93 ? -4.906 5.837 0.813 1.00 95.69 93 PHE A CA 1
ATOM 694 C C . PHE A 1 93 ? -5.532 4.453 0.669 1.00 95.69 93 PHE A C 1
ATOM 696 O O . PHE A 1 93 ? -5.127 3.500 1.346 1.00 95.69 93 PHE A O 1
ATOM 703 N N . GLN A 1 94 ? -6.549 4.330 -0.177 1.00 95.69 94 GLN A N 1
ATOM 704 C CA . GLN A 1 94 ? -7.245 3.066 -0.409 1.00 95.69 94 GLN A CA 1
ATOM 705 C C . GLN A 1 94 ? -7.349 2.784 -1.902 1.00 95.69 94 GLN A C 1
ATOM 707 O O . GLN A 1 94 ? -8.010 3.510 -2.635 1.00 95.69 94 GLN A O 1
ATOM 712 N N . VAL A 1 95 ? -6.753 1.675 -2.327 1.00 96.56 95 VAL A N 1
ATOM 713 C CA . VAL A 1 95 ? -6.734 1.251 -3.728 1.00 96.56 95 VAL A CA 1
ATOM 714 C C . VAL A 1 95 ? -7.215 -0.193 -3.847 1.00 96.56 95 VAL A C 1
ATOM 716 O O . VAL A 1 95 ? -6.926 -1.036 -2.990 1.00 96.56 95 VAL A O 1
ATOM 719 N N . GLU A 1 96 ? -7.993 -0.481 -4.887 1.00 97.00 96 GLU A N 1
ATOM 720 C CA . GLU A 1 96 ? -8.340 -1.857 -5.240 1.00 97.00 96 GLU A CA 1
ATOM 721 C C . GLU A 1 96 ? -7.085 -2.587 -5.738 1.00 97.00 96 GLU A C 1
ATOM 723 O O . GLU A 1 96 ? -6.240 -1.997 -6.404 1.00 97.00 96 GLU A O 1
ATOM 728 N N . VAL A 1 97 ? -6.933 -3.868 -5.401 1.00 97.38 97 VAL A N 1
ATOM 729 C CA . VAL A 1 97 ? -5.805 -4.678 -5.874 1.00 97.38 97 VAL A CA 1
ATOM 730 C C . VAL A 1 97 ? -6.242 -5.447 -7.127 1.00 97.38 97 VAL A C 1
ATOM 732 O O . VAL A 1 97 ? -6.871 -6.504 -6.982 1.00 97.38 97 VAL A O 1
ATOM 735 N N . PRO A 1 98 ? -5.911 -4.975 -8.346 1.00 97.44 98 PRO A N 1
ATOM 736 C CA . PRO A 1 98 ? -6.343 -5.618 -9.584 1.00 97.44 98 PRO A CA 1
ATOM 737 C C . PRO A 1 98 ? -5.765 -7.033 -9.707 1.00 97.44 98 PRO A C 1
ATOM 739 O O . PRO A 1 98 ? -4.782 -7.391 -9.052 1.00 97.44 98 PRO A O 1
ATOM 742 N N . GLU A 1 99 ? -6.379 -7.864 -10.550 1.00 97.31 99 GLU A N 1
ATOM 743 C CA . GLU A 1 99 ? -5.871 -9.211 -10.857 1.00 97.31 99 GLU A CA 1
ATOM 744 C C . GLU A 1 99 ? -4.548 -9.176 -11.644 1.00 97.31 99 GLU A C 1
ATOM 746 O O . GLU A 1 99 ? -3.716 -10.067 -11.470 1.00 97.31 99 GLU A O 1
ATOM 751 N N . ASP A 1 100 ? -4.349 -8.138 -12.462 1.00 97.81 100 ASP A N 1
ATOM 752 C CA . ASP A 1 100 ? -3.111 -7.841 -13.188 1.00 97.81 100 ASP A CA 1
ATOM 753 C C . ASP A 1 100 ? -2.733 -6.368 -12.973 1.00 97.81 100 ASP A C 1
ATOM 755 O O . ASP A 1 100 ? -3.262 -5.472 -13.628 1.00 97.81 100 ASP A O 1
ATOM 759 N N . VAL A 1 101 ? -1.819 -6.118 -12.034 1.00 97.38 101 VAL A N 1
ATOM 760 C CA . VAL A 1 101 ? -1.347 -4.763 -11.696 1.00 97.38 101 VAL A CA 1
ATOM 761 C C . VAL A 1 101 ? -0.656 -4.099 -12.887 1.00 97.38 101 VAL A C 1
ATOM 763 O O . VAL A 1 101 ? -0.833 -2.910 -13.115 1.00 97.38 101 VAL A O 1
ATOM 766 N N . VAL A 1 102 ? 0.106 -4.850 -13.679 1.00 96.44 102 VAL A N 1
ATOM 767 C CA . VAL A 1 102 ? 0.862 -4.267 -14.798 1.00 96.44 102 VAL A CA 1
ATOM 768 C C . VAL A 1 102 ? -0.074 -3.807 -15.910 1.00 96.44 102 VAL A C 1
ATOM 770 O O . VAL A 1 102 ? 0.166 -2.768 -16.517 1.00 96.44 102 VAL A O 1
ATOM 773 N N . ALA A 1 103 ? -1.149 -4.559 -16.154 1.00 97.38 103 ALA A N 1
ATOM 774 C CA . ALA A 1 103 ? -2.161 -4.179 -17.134 1.00 97.38 103 ALA A CA 1
ATOM 775 C C . ALA A 1 103 ? -3.046 -3.011 -16.666 1.00 97.38 103 ALA A C 1
ATOM 777 O O . ALA A 1 103 ? -3.422 -2.188 -17.492 1.00 97.38 103 ALA A O 1
ATOM 778 N N . GLU A 1 104 ? -3.377 -2.932 -15.372 1.00 97.44 104 GLU A N 1
ATOM 779 C CA . GLU A 1 104 ? -4.187 -1.832 -14.819 1.00 97.44 104 GLU A CA 1
ATOM 780 C C . GLU A 1 104 ? -3.450 -0.483 -14.884 1.00 97.44 104 GLU A C 1
ATOM 782 O O . GLU A 1 104 ? -4.054 0.552 -15.161 1.00 97.44 104 GLU A O 1
ATOM 787 N N . TYR A 1 105 ? -2.132 -0.495 -14.666 1.00 96.06 105 TYR A N 1
ATOM 788 C CA .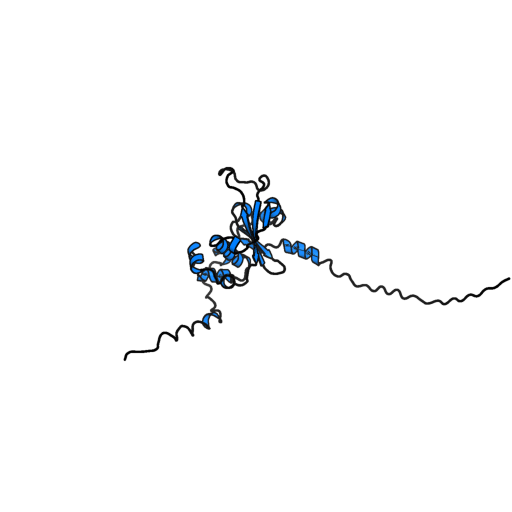 TYR A 1 105 ? -1.280 0.696 -14.707 1.00 96.06 105 TYR A CA 1
ATOM 789 C C . TYR A 1 105 ? -0.351 0.662 -15.931 1.00 96.06 105 TYR A C 1
ATOM 791 O O . TYR A 1 105 ? 0.870 0.753 -15.813 1.00 96.06 105 TYR A O 1
ATOM 799 N N . ASP A 1 106 ? -0.932 0.515 -17.123 1.00 96.50 106 ASP A N 1
ATOM 800 C CA . ASP A 1 106 ? -0.209 0.414 -18.405 1.00 96.50 106 ASP A CA 1
ATOM 801 C C . ASP A 1 106 ? 0.527 1.700 -18.830 1.00 96.50 106 ASP A C 1
ATOM 803 O O . ASP A 1 106 ? 1.419 1.669 -19.677 1.00 96.50 106 ASP A O 1
ATOM 807 N N . TRP A 1 107 ? 0.175 2.829 -18.221 1.00 95.62 107 TRP A N 1
ATOM 808 C CA . TRP A 1 107 ? 0.796 4.135 -18.422 1.00 95.62 107 TRP A CA 1
ATOM 809 C C . TRP A 1 107 ? 2.115 4.312 -17.651 1.00 95.62 107 TRP A C 1
ATOM 811 O O . TRP A 1 107 ? 2.808 5.311 -17.857 1.00 95.62 107 TRP A O 1
ATOM 821 N N . ILE A 1 108 ? 2.458 3.374 -16.762 1.00 96.38 108 ILE A N 1
ATOM 822 C CA . ILE A 1 108 ? 3.703 3.373 -15.988 1.00 96.38 108 ILE A CA 1
ATOM 823 C C . ILE A 1 108 ? 4.865 2.825 -16.823 1.00 96.38 108 ILE A C 1
ATOM 825 O O . ILE A 1 108 ? 4.751 1.797 -17.489 1.00 96.38 108 ILE A O 1
ATOM 829 N N . ASP A 1 109 ? 6.027 3.477 -16.714 1.00 96.19 109 ASP A N 1
ATOM 830 C CA . ASP A 1 109 ? 7.300 2.937 -17.197 1.00 96.19 109 ASP A CA 1
ATOM 831 C C . ASP A 1 109 ? 7.808 1.840 -16.243 1.00 96.19 109 ASP A C 1
ATOM 833 O O . ASP A 1 109 ? 8.548 2.089 -15.286 1.00 96.19 109 ASP A O 1
ATOM 837 N N . TRP A 1 110 ? 7.369 0.605 -16.489 1.00 95.44 110 TRP A N 1
ATOM 838 C CA . TRP A 1 110 ? 7.696 -0.546 -15.647 1.00 95.44 110 TRP A CA 1
ATOM 839 C C . TRP A 1 110 ? 9.180 -0.925 -15.657 1.00 95.44 110 TRP A C 1
ATOM 841 O O . TRP A 1 110 ? 9.654 -1.485 -14.667 1.00 95.44 110 TRP A O 1
ATOM 851 N N . ASP A 1 111 ? 9.927 -0.592 -16.713 1.00 96.56 111 ASP A N 1
ATOM 852 C CA . ASP A 1 111 ? 11.383 -0.750 -16.734 1.00 96.56 111 ASP A CA 1
ATOM 853 C C . ASP A 1 111 ? 12.028 0.169 -15.687 1.00 96.56 111 ASP A C 1
ATOM 855 O O . ASP A 1 111 ? 12.858 -0.271 -14.884 1.00 96.56 111 ASP A O 1
ATOM 859 N N . SER A 1 112 ? 11.588 1.430 -15.615 1.00 96.06 112 SER A N 1
ATOM 860 C CA . SER A 1 112 ? 12.071 2.374 -14.602 1.00 96.06 112 SER A CA 1
ATOM 861 C C . SER A 1 112 ? 11.684 1.969 -13.174 1.00 96.06 112 SER A C 1
ATOM 863 O O . SER A 1 112 ? 12.470 2.191 -12.242 1.00 96.06 112 SER A O 1
ATOM 865 N N . VAL A 1 113 ? 10.501 1.378 -12.973 1.00 95.00 113 VAL A N 1
ATOM 866 C CA . VAL A 1 113 ? 10.105 0.823 -11.667 1.00 95.00 113 VAL A CA 1
ATOM 867 C C . VAL A 1 113 ? 11.034 -0.332 -11.293 1.00 95.00 113 VAL A C 1
ATOM 869 O O . VAL A 1 113 ? 11.611 -0.318 -10.207 1.00 95.00 113 VAL A O 1
ATOM 872 N N . ALA A 1 114 ? 11.238 -1.294 -12.197 1.00 93.75 114 ALA A N 1
ATOM 873 C CA . ALA A 1 114 ? 12.093 -2.457 -11.964 1.00 93.75 114 ALA A CA 1
ATOM 874 C C . ALA A 1 114 ? 13.528 -2.043 -11.578 1.00 93.75 114 ALA A C 1
ATOM 876 O O . ALA A 1 114 ? 14.070 -2.517 -10.577 1.00 93.75 114 ALA A O 1
ATOM 877 N N . MET A 1 115 ? 14.095 -1.056 -12.282 1.00 93.00 115 MET A N 1
ATOM 878 C CA . MET A 1 115 ? 15.406 -0.479 -11.961 1.00 93.00 115 MET A CA 1
ATOM 879 C C . MET A 1 115 ? 15.461 0.186 -10.579 1.00 93.00 115 MET A C 1
ATOM 881 O O . MET A 1 115 ? 16.475 0.077 -9.891 1.00 93.00 115 MET A O 1
ATOM 885 N N . SER A 1 116 ? 14.390 0.867 -10.156 1.00 93.38 116 SER A N 1
ATOM 886 C CA . SER A 1 116 ? 14.336 1.560 -8.856 1.00 93.38 116 SER A CA 1
ATOM 887 C C . SER A 1 116 ? 14.416 0.595 -7.669 1.00 93.38 116 SER A C 1
ATOM 889 O O . SER A 1 116 ? 14.857 0.982 -6.587 1.00 93.38 116 SER A O 1
ATOM 891 N N . TYR A 1 117 ? 14.013 -0.659 -7.881 1.00 88.00 117 TYR A N 1
ATOM 892 C CA . TYR A 1 117 ? 13.973 -1.702 -6.860 1.00 88.00 117 TYR A CA 1
ATOM 893 C C . TYR A 1 117 ? 15.046 -2.787 -7.030 1.00 88.00 117 TYR A C 1
ATOM 895 O O . TYR A 1 117 ? 15.032 -3.748 -6.263 1.00 88.00 117 TYR A O 1
ATOM 903 N N . ASP A 1 118 ? 15.986 -2.628 -7.974 1.00 91.94 118 ASP A N 1
ATOM 904 C CA . ASP A 1 118 ? 17.011 -3.637 -8.309 1.00 91.94 118 ASP A CA 1
ATOM 905 C C . ASP A 1 118 ? 16.382 -5.013 -8.617 1.00 91.94 118 ASP A C 1
ATOM 907 O O . ASP A 1 118 ? 16.806 -6.055 -8.113 1.00 91.94 118 ASP A O 1
ATOM 911 N N . GLN A 1 119 ? 15.299 -5.000 -9.405 1.00 91.12 119 GLN A N 1
ATOM 912 C CA . GLN A 1 119 ? 14.553 -6.185 -9.831 1.00 91.12 119 GLN A CA 1
ATOM 913 C C . GLN A 1 119 ? 14.547 -6.300 -11.352 1.00 91.12 119 GLN A C 1
ATOM 915 O O . GLN A 1 119 ? 14.555 -5.303 -12.072 1.00 91.12 119 GLN A O 1
ATOM 920 N N . GLU A 1 120 ? 14.482 -7.528 -11.856 1.00 94.50 120 GLU A N 1
ATOM 921 C CA . GLU A 1 120 ? 14.301 -7.764 -13.285 1.00 94.50 120 GLU A CA 1
ATOM 922 C C . GLU A 1 120 ? 12.829 -7.533 -13.676 1.00 94.50 120 GLU A C 1
ATOM 924 O O . GLU A 1 120 ? 11.917 -7.996 -12.985 1.00 94.50 120 GLU A O 1
ATOM 929 N N . LEU A 1 121 ? 12.566 -6.884 -14.820 1.00 93.94 121 LEU A N 1
ATOM 930 C CA . LEU A 1 121 ? 11.197 -6.549 -15.256 1.00 93.94 121 LEU A CA 1
ATOM 931 C C . LEU A 1 121 ? 10.264 -7.772 -15.280 1.00 93.94 121 LEU A C 1
ATOM 933 O O . LEU A 1 121 ? 9.110 -7.701 -14.863 1.00 93.94 121 LEU A O 1
ATOM 937 N N . HIS A 1 122 ? 10.754 -8.918 -15.751 1.00 94.06 122 HIS A N 1
ATOM 938 C CA . HIS A 1 122 ? 9.939 -10.129 -15.840 1.00 94.06 122 HIS A CA 1
ATOM 939 C C . HIS A 1 122 ? 9.522 -10.676 -14.463 1.00 94.06 122 HIS A C 1
ATOM 941 O O . HIS A 1 122 ? 8.445 -11.264 -14.348 1.00 94.06 122 HIS A O 1
ATOM 947 N N . GLU A 1 123 ? 10.336 -10.472 -13.421 1.00 91.44 123 GLU A N 1
ATOM 948 C CA . GLU A 1 123 ? 9.977 -10.827 -12.046 1.00 91.44 123 GLU A C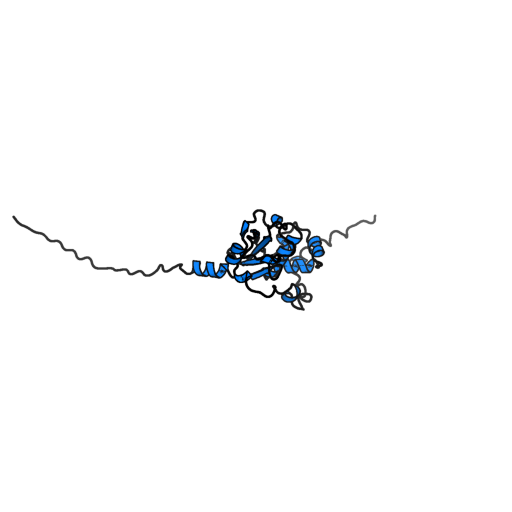A 1
ATOM 949 C C . GLU A 1 123 ? 8.850 -9.919 -11.563 1.00 91.44 123 GLU A C 1
ATOM 951 O O . GLU A 1 123 ? 7.839 -10.410 -11.061 1.00 91.44 123 GLU A O 1
ATOM 956 N N . LEU A 1 124 ? 8.978 -8.609 -11.790 1.00 91.81 124 LEU A N 1
ATOM 957 C CA . LEU A 1 124 ? 7.960 -7.620 -11.447 1.00 91.81 124 LEU A CA 1
ATOM 958 C C . LEU A 1 124 ? 6.616 -7.947 -12.119 1.00 91.81 124 LEU A C 1
ATOM 960 O O . LEU A 1 124 ? 5.575 -7.988 -11.460 1.00 91.81 124 LEU A O 1
ATOM 964 N N . VAL A 1 125 ? 6.632 -8.274 -13.413 1.00 93.38 125 VAL A N 1
ATOM 965 C CA . VAL A 1 125 ? 5.430 -8.684 -14.159 1.00 93.38 125 VAL A CA 1
ATOM 966 C C . VAL A 1 125 ? 4.812 -9.963 -13.586 1.00 93.38 125 VAL A C 1
ATOM 968 O O . VAL A 1 125 ? 3.586 -10.080 -13.518 1.00 93.38 125 VAL A O 1
ATOM 971 N N . ALA A 1 126 ? 5.628 -10.924 -13.144 1.00 92.38 126 ALA A N 1
ATOM 972 C CA . ALA A 1 126 ? 5.127 -12.128 -12.485 1.00 92.38 126 ALA A CA 1
ATOM 973 C C . ALA A 1 126 ? 4.453 -11.808 -11.138 1.00 92.38 126 ALA A C 1
ATOM 975 O O . ALA A 1 126 ? 3.415 -12.395 -10.825 1.00 92.38 126 ALA A O 1
ATOM 976 N N . TRP A 1 127 ? 4.984 -10.847 -10.375 1.00 89.25 127 TRP A N 1
ATOM 977 C CA . TRP A 1 127 ? 4.375 -10.361 -9.132 1.00 89.25 127 TRP A CA 1
ATOM 978 C C . TRP A 1 127 ? 3.039 -9.665 -9.366 1.00 89.25 127 TRP A C 1
ATOM 980 O O . TRP A 1 127 ? 2.069 -9.967 -8.671 1.00 89.25 127 TRP A O 1
ATOM 990 N N . GLY A 1 128 ? 2.953 -8.807 -10.384 1.00 94.75 128 GLY A N 1
ATOM 991 C CA . GLY A 1 128 ? 1.717 -8.100 -10.731 1.00 94.75 128 GLY A CA 1
ATOM 992 C C . GLY A 1 128 ? 0.560 -9.018 -11.122 1.00 94.75 128 GLY A C 1
ATOM 993 O O . GLY A 1 128 ? -0.593 -8.614 -11.007 1.00 94.75 128 GLY A O 1
ATOM 994 N N . ARG A 1 129 ? 0.861 -10.264 -11.511 1.00 96.31 129 ARG A N 1
ATOM 995 C CA . ARG A 1 129 ? -0.095 -11.312 -11.911 1.00 96.31 129 ARG A CA 1
ATOM 996 C C . ARG A 1 129 ? -0.177 -12.474 -10.923 1.00 96.31 129 ARG A C 1
ATOM 998 O O . ARG A 1 129 ? -0.775 -13.510 -11.223 1.00 96.31 129 ARG A O 1
ATOM 1005 N N . HIS A 1 130 ? 0.467 -12.354 -9.765 1.00 95.81 130 HIS A N 1
ATOM 1006 C CA . HIS A 1 130 ? 0.534 -13.441 -8.799 1.00 95.81 130 HIS A CA 1
ATOM 1007 C C . HIS A 1 130 ? -0.874 -13.765 -8.261 1.00 95.81 130 HIS A C 1
ATOM 1009 O O . HIS A 1 130 ? -1.636 -12.839 -7.995 1.00 95.81 130 HIS A O 1
ATOM 1015 N N . PRO A 1 131 ? -1.265 -15.041 -8.055 1.00 92.94 131 PRO A N 1
ATOM 1016 C CA . PRO A 1 131 ? -2.620 -15.388 -7.606 1.00 92.94 131 PRO A CA 1
ATOM 1017 C C . PRO A 1 131 ? -2.965 -14.869 -6.199 1.00 92.94 131 PRO A C 1
ATOM 1019 O O . PRO A 1 131 ? -4.130 -14.594 -5.915 1.00 92.94 131 PRO A O 1
ATOM 1022 N N . ASP A 1 132 ? -1.967 -14.707 -5.327 1.00 91.81 132 ASP A N 1
ATOM 1023 C CA . ASP A 1 132 ? -2.131 -14.121 -3.989 1.00 91.81 132 ASP A CA 1
ATOM 1024 C C . ASP A 1 132 ? -2.310 -12.586 -4.058 1.00 91.81 132 ASP A C 1
ATOM 1026 O O . ASP A 1 132 ? -1.405 -11.899 -4.536 1.00 91.81 132 ASP A O 1
ATOM 1030 N N . PRO A 1 133 ? -3.424 -12.014 -3.559 1.00 93.88 133 PRO A N 1
ATOM 1031 C CA . PRO A 1 133 ? -3.609 -10.567 -3.495 1.00 93.88 133 PRO A CA 1
ATOM 1032 C C . PRO A 1 133 ? -2.546 -9.828 -2.678 1.00 93.88 133 PRO A C 1
ATOM 1034 O O . PRO A 1 133 ? -2.237 -8.687 -3.005 1.00 93.88 133 PRO A O 1
ATOM 1037 N N . ALA A 1 134 ? -1.973 -10.442 -1.636 1.00 91.25 134 ALA A N 1
ATOM 1038 C CA . ALA A 1 134 ? -0.933 -9.790 -0.838 1.00 91.25 134 ALA A CA 1
ATOM 1039 C C . ALA A 1 134 ? 0.350 -9.569 -1.659 1.00 91.25 134 ALA A C 1
ATOM 1041 O O . ALA A 1 134 ? 0.975 -8.516 -1.567 1.00 91.25 134 ALA A O 1
ATOM 1042 N N . ALA A 1 135 ? 0.682 -10.528 -2.527 1.00 90.38 135 ALA A N 1
ATOM 1043 C CA . ALA A 1 135 ? 1.789 -10.428 -3.472 1.00 90.38 135 ALA A CA 1
ATOM 1044 C C . ALA A 1 135 ? 1.588 -9.281 -4.478 1.00 90.38 135 ALA A C 1
ATOM 1046 O O . ALA A 1 135 ? 2.492 -8.473 -4.683 1.00 90.38 135 ALA A O 1
ATOM 1047 N N . ARG A 1 136 ? 0.386 -9.162 -5.057 1.00 96.06 136 ARG A N 1
ATOM 1048 C CA . ARG A 1 136 ? 0.053 -8.064 -5.983 1.00 96.06 136 ARG A CA 1
ATOM 1049 C C . ARG A 1 136 ? 0.035 -6.703 -5.282 1.00 96.06 136 ARG A C 1
ATOM 1051 O O . ARG A 1 136 ? 0.549 -5.725 -5.814 1.00 96.06 136 ARG A O 1
ATOM 1058 N N . ALA A 1 137 ? -0.497 -6.643 -4.063 1.00 95.50 137 ALA A N 1
ATOM 1059 C CA . ALA A 1 137 ? -0.513 -5.424 -3.262 1.00 95.50 137 ALA A CA 1
ATOM 1060 C C . ALA A 1 137 ? 0.895 -4.949 -2.875 1.00 95.50 137 ALA A C 1
ATOM 1062 O O . ALA A 1 137 ? 1.125 -3.747 -2.781 1.00 95.50 137 ALA A O 1
ATOM 1063 N N . GLN A 1 138 ? 1.850 -5.864 -2.682 1.00 93.06 138 GLN A N 1
ATOM 1064 C CA . GLN A 1 138 ? 3.244 -5.492 -2.449 1.00 93.06 138 GLN A CA 1
ATOM 1065 C C . GLN A 1 138 ? 3.836 -4.756 -3.660 1.00 93.06 138 GLN A C 1
ATOM 1067 O O . GLN A 1 138 ? 4.570 -3.787 -3.467 1.00 93.06 138 GLN A O 1
ATOM 1072 N N . LEU A 1 139 ? 3.482 -5.160 -4.886 1.00 94.56 139 LEU A N 1
ATOM 1073 C CA . LEU A 1 139 ? 3.878 -4.426 -6.089 1.00 94.56 139 LEU A CA 1
ATOM 1074 C C . LEU A 1 139 ? 3.213 -3.045 -6.157 1.00 94.56 139 LEU A C 1
ATOM 1076 O O . LEU A 1 139 ? 3.888 -2.073 -6.472 1.00 94.56 139 LEU A O 1
ATOM 1080 N N . LEU A 1 140 ? 1.925 -2.924 -5.811 1.00 95.12 140 LEU A N 1
ATOM 1081 C CA . LEU A 1 140 ? 1.273 -1.607 -5.716 1.00 95.12 140 LEU A CA 1
ATOM 1082 C C . LEU A 1 140 ? 1.969 -0.698 -4.703 1.00 95.12 140 LEU A C 1
ATOM 1084 O O . LEU A 1 140 ? 2.181 0.475 -4.974 1.00 95.12 140 LEU A O 1
ATOM 1088 N N . TYR A 1 141 ? 2.362 -1.237 -3.550 1.00 93.62 141 TYR A N 1
ATOM 1089 C CA . TYR A 1 141 ? 3.083 -0.470 -2.538 1.00 93.62 141 TYR A CA 1
ATOM 1090 C C . TYR A 1 141 ? 4.480 -0.035 -3.014 1.00 93.62 141 TYR A C 1
ATOM 1092 O O . TYR A 1 141 ? 4.920 1.069 -2.713 1.00 93.62 141 TYR A O 1
ATOM 1100 N N . GLN A 1 142 ? 5.177 -0.862 -3.799 1.00 92.56 142 GLN A N 1
ATOM 1101 C CA . GLN A 1 142 ? 6.405 -0.437 -4.483 1.00 92.56 142 GLN A CA 1
ATOM 1102 C C . GLN A 1 142 ? 6.118 0.632 -5.539 1.00 92.56 142 GLN A C 1
ATOM 1104 O O . GLN A 1 142 ? 6.854 1.606 -5.646 1.00 92.56 142 GLN A O 1
ATOM 1109 N N . LEU A 1 143 ? 5.025 0.500 -6.288 1.00 94.12 143 LEU A N 1
ATOM 1110 C CA . LEU A 1 143 ? 4.633 1.510 -7.258 1.00 94.12 143 LEU A CA 1
ATOM 1111 C C . LEU A 1 143 ? 4.446 2.867 -6.570 1.00 94.12 143 LEU A C 1
ATOM 1113 O O . LEU A 1 143 ? 5.028 3.836 -7.036 1.00 94.12 143 LEU A O 1
ATOM 1117 N N . VAL A 1 144 ? 3.773 2.918 -5.413 1.00 92.31 144 VAL A N 1
ATOM 1118 C CA . VAL A 1 144 ? 3.639 4.129 -4.573 1.00 92.31 144 VAL A CA 1
ATOM 1119 C C . VAL A 1 144 ? 4.982 4.752 -4.193 1.00 92.31 144 VAL A C 1
ATOM 1121 O O . VAL A 1 144 ? 5.054 5.962 -4.056 1.00 92.31 144 VAL A O 1
ATOM 1124 N N . GLY A 1 145 ? 6.044 3.968 -3.999 1.00 89.19 145 GLY A N 1
ATOM 1125 C CA . GLY A 1 145 ? 7.372 4.521 -3.718 1.00 89.19 145 GLY A CA 1
ATOM 1126 C C . GLY A 1 145 ? 8.077 5.090 -4.955 1.00 89.19 145 GLY A C 1
ATOM 1127 O O . GLY A 1 145 ? 8.999 5.893 -4.816 1.00 89.19 145 GLY A O 1
ATOM 1128 N N . HIS A 1 146 ? 7.661 4.672 -6.152 1.00 93.25 146 HIS A N 1
ATOM 1129 C CA . HIS A 1 146 ? 8.163 5.178 -7.428 1.00 93.25 146 HIS A CA 1
ATOM 1130 C C . HIS A 1 146 ? 7.370 6.397 -7.927 1.00 93.25 146 HIS A C 1
ATOM 1132 O O . HIS A 1 146 ? 7.962 7.349 -8.437 1.00 93.25 146 HIS A O 1
ATOM 1138 N N . ILE A 1 147 ? 6.045 6.369 -7.775 1.00 92.56 147 ILE A N 1
ATOM 1139 C CA . ILE A 1 147 ? 5.135 7.486 -8.071 1.00 92.56 147 ILE A CA 1
ATOM 1140 C C . ILE A 1 147 ? 4.711 8.184 -6.771 1.00 92.56 147 ILE A C 1
ATOM 1142 O O . ILE A 1 147 ? 5.362 8.025 -5.748 1.00 92.56 147 ILE A O 1
ATOM 1146 N N . SER A 1 148 ? 3.674 9.019 -6.781 1.00 91.62 148 SER A N 1
ATOM 1147 C CA . SER A 1 148 ? 3.090 9.560 -5.549 1.00 91.62 148 SER A CA 1
ATOM 1148 C C . SER A 1 148 ? 1.924 8.692 -5.067 1.00 91.62 148 SER A C 1
ATOM 1150 O O . SER A 1 148 ? 1.119 8.238 -5.879 1.00 91.62 148 SER A O 1
ATOM 1152 N N . SER A 1 149 ? 1.729 8.551 -3.749 1.00 92.25 149 SER A N 1
ATOM 1153 C CA . SER A 1 149 ? 0.506 7.968 -3.156 1.00 92.25 149 SER A CA 1
ATOM 1154 C C . SER A 1 149 ? -0.778 8.585 -3.737 1.00 92.25 149 SER A C 1
ATOM 1156 O O . SER A 1 149 ? -1.776 7.897 -3.956 1.00 92.25 149 SER A O 1
ATOM 1158 N N . HIS A 1 150 ? -0.728 9.881 -4.062 1.00 92.75 150 HIS A N 1
ATOM 1159 C CA . HIS A 1 150 ? -1.841 10.630 -4.649 1.00 92.75 150 HIS A CA 1
ATOM 1160 C C . HIS A 1 150 ? -2.159 10.276 -6.108 1.00 92.75 150 HIS A C 1
ATOM 1162 O O . HIS A 1 150 ? -3.260 10.582 -6.572 1.00 92.75 150 HIS A O 1
ATOM 1168 N N . ASP A 1 151 ? -1.225 9.641 -6.819 1.00 93.12 151 ASP A N 1
ATOM 1169 C CA . ASP A 1 151 ? -1.459 9.152 -8.179 1.00 93.12 151 ASP A CA 1
ATOM 1170 C C . ASP A 1 151 ? -2.327 7.881 -8.170 1.00 93.12 151 ASP A C 1
ATOM 1172 O O . ASP A 1 151 ? -2.998 7.591 -9.158 1.00 93.12 151 ASP A O 1
ATOM 1176 N N . LEU A 1 152 ? -2.359 7.143 -7.048 1.00 90.62 152 LEU A N 1
ATOM 1177 C CA . LEU A 1 152 ? -3.232 5.977 -6.864 1.00 90.62 152 LEU A CA 1
ATOM 1178 C C . LEU A 1 152 ? -4.575 6.320 -6.213 1.00 90.62 152 LEU A C 1
ATOM 1180 O O . LEU A 1 152 ? -5.588 5.709 -6.548 1.00 90.62 152 LEU A O 1
ATOM 1184 N N . ASP A 1 153 ? -4.596 7.279 -5.288 1.00 94.44 153 ASP A N 1
ATOM 1185 C CA . ASP A 1 153 ? -5.816 7.741 -4.625 1.00 94.44 153 ASP A CA 1
ATOM 1186 C C . ASP A 1 153 ? -5.770 9.261 -4.418 1.00 94.44 153 ASP A C 1
ATOM 1188 O O . ASP A 1 153 ? -5.029 9.797 -3.592 1.00 94.44 153 ASP A O 1
ATOM 1192 N N . SER A 1 154 ? -6.594 9.975 -5.187 1.00 92.06 154 SER A N 1
ATOM 1193 C CA . SER A 1 154 ? -6.663 11.439 -5.145 1.00 92.06 154 SER A CA 1
ATOM 1194 C C . SER A 1 154 ? -7.436 11.991 -3.941 1.00 92.06 154 SER A C 1
ATOM 1196 O O . SER A 1 154 ? -7.433 13.206 -3.733 1.00 92.06 154 SER A O 1
ATOM 1198 N N . TYR A 1 155 ? -8.106 11.141 -3.157 1.00 93.06 155 TYR A N 1
ATOM 1199 C CA . TYR A 1 155 ? -8.941 11.548 -2.026 1.00 93.06 155 TYR A CA 1
ATOM 1200 C C . TYR A 1 155 ? -8.645 10.712 -0.771 1.00 93.06 155 TYR A C 1
ATOM 1202 O O . TYR A 1 155 ? -9.564 10.081 -0.233 1.00 93.06 155 TYR A O 1
ATOM 1210 N N . PRO A 1 156 ? -7.396 10.737 -0.259 1.00 95.06 156 PRO A N 1
ATOM 1211 C CA . PRO A 1 156 ? -7.065 10.010 0.956 1.00 95.06 156 PRO A CA 1
ATOM 1212 C C . PRO A 1 156 ? -7.905 10.513 2.131 1.00 95.06 156 PRO A C 1
ATOM 1214 O O . PRO A 1 156 ? -8.240 11.697 2.235 1.00 95.06 156 PRO A O 1
ATOM 1217 N N . GLY A 1 157 ? -8.250 9.596 3.029 1.00 92.25 157 GLY A N 1
ATOM 1218 C CA . GLY A 1 157 ? -8.944 9.927 4.268 1.00 92.25 157 GLY A CA 1
ATOM 1219 C C . GLY A 1 157 ? -7.956 10.148 5.404 1.00 92.25 157 GLY A C 1
ATOM 1220 O O . GLY A 1 157 ? -7.014 9.379 5.549 1.00 92.25 157 GLY A O 1
ATOM 1221 N N . ASP A 1 158 ? -8.206 11.129 6.261 1.00 92.25 158 ASP A N 1
ATOM 1222 C CA . ASP A 1 158 ? -7.393 11.310 7.463 1.00 92.25 158 ASP A CA 1
ATOM 1223 C C . ASP A 1 158 ? -7.848 10.349 8.572 1.00 92.25 158 ASP A C 1
ATOM 1225 O O . ASP A 1 158 ? -9.047 10.192 8.829 1.00 92.25 158 ASP A O 1
ATOM 1229 N N . MET A 1 159 ? -6.894 9.711 9.251 1.00 88.50 159 MET A N 1
ATOM 1230 C CA . MET A 1 159 ? -7.144 8.891 10.439 1.00 88.50 159 MET A CA 1
ATOM 1231 C C . MET A 1 159 ? -6.098 9.138 11.515 1.00 88.50 159 MET A C 1
ATOM 1233 O O . MET A 1 159 ? -4.915 9.312 11.238 1.00 88.50 159 MET A O 1
ATOM 1237 N N . THR A 1 160 ? -6.521 9.084 12.771 1.00 86.62 160 THR A N 1
ATOM 1238 C CA . THR A 1 160 ? -5.597 9.022 13.901 1.00 86.62 160 THR A CA 1
ATOM 1239 C C . THR A 1 160 ? -4.980 7.628 14.035 1.00 86.62 160 THR A C 1
ATOM 1241 O O . THR A 1 160 ? -5.591 6.622 13.662 1.00 86.62 160 THR A O 1
ATOM 1244 N N . GLY A 1 161 ? -3.808 7.525 14.666 1.00 81.19 161 GLY A N 1
ATOM 1245 C CA . GLY A 1 161 ? -3.210 6.230 15.016 1.00 81.19 161 GLY A CA 1
ATOM 1246 C C . GLY A 1 161 ? -4.154 5.346 15.842 1.00 81.19 161 GLY A C 1
ATOM 1247 O O . GLY A 1 161 ? -4.248 4.139 15.618 1.00 81.19 161 GLY A O 1
ATOM 1248 N N . LEU A 1 162 ? -4.941 5.946 16.741 1.00 82.44 162 LEU A N 1
ATOM 1249 C CA . LEU A 1 162 ? -5.960 5.233 17.513 1.00 82.44 162 LEU A CA 1
ATOM 1250 C C . LEU A 1 162 ? -7.097 4.689 16.631 1.00 82.44 162 LEU A C 1
ATOM 1252 O O . LEU A 1 162 ? -7.597 3.590 16.878 1.00 82.44 162 LEU A O 1
ATOM 1256 N N . GLU A 1 163 ? -7.532 5.439 15.620 1.00 87.19 163 GLU A N 1
ATOM 1257 C CA . GLU A 1 163 ? -8.542 4.986 14.658 1.00 87.19 163 GLU A CA 1
ATOM 1258 C C . GLU A 1 163 ? -8.010 3.867 13.764 1.00 87.19 163 GLU A C 1
ATOM 1260 O O . GLU A 1 163 ? -8.709 2.865 13.598 1.00 87.19 163 GLU A O 1
ATOM 1265 N N . LEU A 1 164 ? -6.766 3.970 13.283 1.00 86.12 164 LEU A N 1
ATOM 1266 C CA . LEU A 1 164 ? -6.089 2.893 12.553 1.00 86.12 164 LEU A CA 1
ATOM 1267 C C . LEU A 1 164 ? -6.033 1.608 13.386 1.00 86.12 164 LEU A C 1
ATOM 1269 O O . LEU A 1 164 ? -6.473 0.555 12.923 1.00 86.12 164 LEU A O 1
ATOM 1273 N N . LYS A 1 165 ? -5.592 1.696 14.648 1.00 81.62 165 LYS A N 1
ATOM 1274 C CA . LYS A 1 165 ? -5.553 0.561 15.589 1.00 81.62 165 LYS A CA 1
ATOM 1275 C C . LYS A 1 165 ? -6.933 -0.057 15.816 1.00 81.62 165 LYS A C 1
ATOM 1277 O O . LYS A 1 165 ? -7.069 -1.278 15.859 1.00 81.62 165 LYS A O 1
ATOM 1282 N N . LYS A 1 166 ? -7.978 0.766 15.952 1.00 85.19 166 LYS A N 1
ATOM 1283 C CA . LYS A 1 166 ? -9.365 0.287 16.096 1.00 85.19 166 LYS A CA 1
ATOM 1284 C C . LYS A 1 166 ? -9.873 -0.390 14.823 1.00 85.19 166 LYS A C 1
ATOM 1286 O O . LYS A 1 166 ? -10.602 -1.379 14.919 1.00 85.19 166 LYS A O 1
ATOM 1291 N N . ARG A 1 167 ? -9.518 0.140 13.649 1.00 86.00 167 ARG A N 1
ATOM 1292 C CA . ARG A 1 167 ? -9.930 -0.395 12.344 1.00 86.00 167 ARG A CA 1
ATOM 1293 C C . ARG A 1 167 ? -9.227 -1.715 12.038 1.00 86.00 167 ARG A C 1
ATOM 1295 O O . ARG A 1 167 ? -9.889 -2.656 11.606 1.00 86.00 167 ARG A O 1
ATOM 1302 N N . TRP A 1 168 ? -7.937 -1.814 12.352 1.00 85.38 168 TRP A N 1
ATOM 1303 C CA . TRP A 1 168 ? -7.112 -2.998 12.124 1.00 85.38 168 TRP A CA 1
ATOM 1304 C C . TRP A 1 168 ? -6.379 -3.438 13.402 1.00 85.38 168 TRP A C 1
ATOM 1306 O O . TRP A 1 168 ? -5.167 -3.262 13.518 1.00 85.38 168 TRP A O 1
ATOM 1316 N N . PRO A 1 169 ? -7.074 -4.096 14.352 1.00 78.31 169 PRO A N 1
ATOM 1317 C CA . PRO A 1 169 ? -6.469 -4.525 15.620 1.00 78.31 169 PRO A CA 1
ATOM 1318 C C . PRO A 1 169 ? -5.279 -5.479 15.453 1.00 78.31 169 PRO A C 1
ATOM 1320 O O . PRO A 1 169 ? -4.431 -5.580 16.335 1.00 78.31 169 PRO A O 1
ATOM 1323 N N . ALA A 1 170 ? -5.208 -6.174 14.312 1.00 70.62 170 ALA A N 1
ATOM 1324 C CA . ALA A 1 170 ? -4.110 -7.067 13.955 1.00 70.62 170 ALA A CA 1
ATOM 1325 C C . ALA A 1 170 ? -2.749 -6.355 13.824 1.00 70.62 170 ALA A C 1
ATOM 1327 O O . ALA A 1 170 ? -1.731 -7.035 13.918 1.00 70.62 170 ALA A O 1
ATOM 1328 N N . LEU A 1 171 ? -2.736 -5.021 13.677 1.00 65.69 171 LEU A N 1
ATOM 1329 C CA . LEU A 1 171 ? -1.528 -4.187 13.700 1.00 65.69 171 LEU A CA 1
ATOM 1330 C C . LEU A 1 171 ? -0.781 -4.243 15.045 1.00 65.69 171 LEU A C 1
ATOM 1332 O O . LEU A 1 171 ? 0.405 -3.959 15.098 1.00 65.69 171 LEU A O 1
ATOM 1336 N N . MET A 1 172 ? -1.460 -4.610 16.139 1.00 55.03 172 MET A N 1
ATOM 1337 C CA . MET A 1 172 ? -0.907 -4.569 17.504 1.00 55.03 172 MET A CA 1
ATOM 1338 C C . MET A 1 172 ? -0.185 -5.856 17.932 1.00 55.03 172 MET A C 1
ATOM 1340 O O . MET A 1 172 ? 0.265 -5.970 19.072 1.00 55.03 172 MET A O 1
ATOM 1344 N N . GLY A 1 173 ? -0.107 -6.857 17.056 1.00 54.09 173 GLY A N 1
ATOM 1345 C CA . GLY A 1 173 ? 0.710 -8.043 17.284 1.00 54.09 173 GLY A CA 1
ATOM 1346 C C . GLY A 1 173 ? 1.992 -7.932 16.478 1.00 54.09 173 GLY A C 1
ATOM 1347 O O . GLY A 1 173 ? 1.931 -7.535 15.322 1.00 54.09 173 GLY A O 1
ATOM 1348 N N . THR A 1 174 ? 3.127 -8.347 17.045 1.00 44.94 174 THR A N 1
ATOM 1349 C CA . THR A 1 174 ? 4.327 -8.706 16.277 1.00 44.94 174 THR A CA 1
ATOM 1350 C C . THR A 1 174 ? 3.979 -9.863 15.345 1.00 44.94 174 THR A C 1
ATOM 1352 O O . THR A 1 174 ? 4.262 -11.033 15.611 1.00 44.94 174 THR A O 1
ATOM 1355 N N . GLN A 1 175 ? 3.288 -9.563 14.253 1.00 49.34 175 GLN A N 1
ATOM 1356 C CA . GLN A 1 175 ? 3.203 -10.492 13.155 1.00 49.34 175 GLN A CA 1
ATOM 1357 C C . GLN A 1 175 ? 4.599 -10.539 12.559 1.00 49.34 175 GLN A C 1
ATOM 1359 O O . GLN A 1 175 ? 5.247 -9.513 12.356 1.00 49.34 175 GLN A O 1
ATOM 1364 N N . LYS A 1 176 ? 5.097 -11.759 12.341 1.00 47.62 176 LYS A N 1
ATOM 1365 C CA . LYS A 1 176 ? 6.237 -11.944 11.447 1.00 47.62 176 LYS A CA 1
ATOM 1366 C C . LYS A 1 176 ? 5.955 -11.101 10.211 1.00 47.62 176 LYS A C 1
ATOM 1368 O O . LYS A 1 176 ? 4.840 -11.196 9.691 1.00 47.62 176 LYS A O 1
ATOM 1373 N N . ALA A 1 177 ? 6.948 -10.317 9.785 1.00 45.84 177 ALA A N 1
ATOM 1374 C CA . ALA A 1 177 ? 6.908 -9.660 8.490 1.00 45.84 177 ALA A CA 1
ATOM 1375 C C . ALA A 1 177 ? 6.311 -10.645 7.471 1.00 45.84 177 ALA A C 1
ATOM 1377 O O . ALA A 1 177 ? 6.622 -11.849 7.562 1.00 45.84 177 ALA A O 1
ATOM 1378 N N . PRO A 1 178 ? 5.439 -10.183 6.556 1.00 48.62 178 PRO A N 1
ATOM 1379 C CA . PRO A 1 178 ? 5.009 -11.024 5.451 1.00 48.62 178 PRO A CA 1
ATOM 1380 C C . PRO A 1 178 ? 6.258 -11.695 4.861 1.00 48.62 178 PRO A C 1
ATOM 1382 O O . PRO A 1 178 ? 7.329 -11.072 4.854 1.00 48.62 178 PRO A O 1
ATOM 1385 N N . PRO A 1 179 ? 6.175 -12.980 4.469 1.00 49.38 179 PRO A N 1
ATOM 1386 C CA . PRO A 1 179 ? 7.343 -13.675 3.960 1.00 49.38 179 PRO A CA 1
ATOM 1387 C C . PRO A 1 179 ? 7.940 -12.800 2.857 1.00 49.38 179 PRO A C 1
ATOM 1389 O O . PRO A 1 179 ? 7.198 -12.252 2.039 1.00 49.38 179 PRO A O 1
ATOM 1392 N N . SER A 1 180 ? 9.257 -12.588 2.892 1.00 53.09 180 SER A N 1
ATOM 1393 C CA . SER A 1 180 ? 9.911 -11.738 1.903 1.00 53.09 180 SER A CA 1
ATOM 1394 C C . SER A 1 180 ? 9.574 -12.232 0.496 1.00 53.09 180 SER A C 1
ATOM 1396 O O . SER A 1 180 ? 9.175 -13.384 0.306 1.00 53.09 180 SER A O 1
ATOM 1398 N N . ILE A 1 181 ? 9.804 -11.396 -0.515 1.00 48.66 181 ILE A N 1
ATOM 1399 C CA . ILE A 1 181 ? 9.690 -11.798 -1.926 1.00 48.66 181 ILE A CA 1
ATOM 1400 C C . ILE A 1 181 ? 10.360 -13.161 -2.175 1.00 48.66 181 ILE A C 1
ATOM 1402 O O .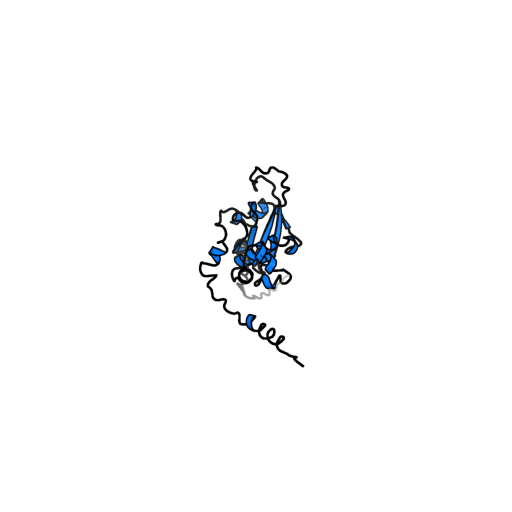 ILE A 1 181 ? 9.802 -13.999 -2.875 1.00 48.66 181 ILE A O 1
ATOM 1406 N N . ARG A 1 182 ? 11.497 -13.440 -1.520 1.00 50.69 182 ARG A N 1
ATOM 1407 C CA . ARG A 1 182 ? 12.194 -14.736 -1.593 1.00 50.69 182 ARG A CA 1
ATOM 1408 C C . ARG A 1 182 ? 11.478 -15.883 -0.872 1.00 50.69 182 ARG A C 1
ATOM 1410 O O . ARG A 1 182 ? 11.579 -17.025 -1.311 1.00 50.69 182 ARG A O 1
ATOM 1417 N N . ASP A 1 183 ? 10.777 -15.604 0.219 1.00 52.00 183 ASP A N 1
ATOM 1418 C CA . ASP A 1 183 ? 10.081 -16.610 1.024 1.00 52.00 183 ASP A CA 1
ATOM 1419 C C . ASP A 1 183 ? 8.741 -17.036 0.401 1.00 52.00 183 ASP A C 1
ATOM 1421 O O . ASP A 1 183 ? 8.379 -18.208 0.489 1.00 52.00 183 ASP A O 1
ATOM 1425 N N . LEU A 1 184 ? 8.016 -16.110 -0.241 1.00 49.09 184 LEU A N 1
ATOM 1426 C CA . LEU A 1 184 ? 6.753 -16.387 -0.949 1.00 49.09 184 LEU A CA 1
ATOM 1427 C C . LEU A 1 184 ? 6.979 -17.121 -2.274 1.00 49.09 184 LEU A C 1
ATOM 1429 O O . LEU A 1 184 ? 6.248 -18.049 -2.612 1.00 49.09 184 LEU A O 1
ATOM 1433 N N . ALA A 1 185 ? 8.022 -16.717 -2.994 1.00 51.41 185 ALA A N 1
ATOM 1434 C CA . ALA A 1 185 ? 8.513 -17.368 -4.197 1.00 51.41 185 ALA A CA 1
ATOM 1435 C C . ALA A 1 185 ? 8.872 -18.852 -3.943 1.00 51.41 185 ALA A C 1
ATOM 1437 O O . ALA A 1 185 ? 8.599 -19.742 -4.753 1.00 51.41 185 ALA A O 1
ATOM 1438 N N . GLY A 1 186 ? 9.484 -19.145 -2.795 1.00 48.31 186 GLY A N 1
ATOM 1439 C CA . GLY A 1 186 ? 10.179 -20.410 -2.590 1.00 48.31 186 GLY A CA 1
ATOM 1440 C C . GLY A 1 186 ? 11.464 -20.493 -3.434 1.00 48.31 186 GLY A C 1
ATOM 1441 O O . GLY A 1 186 ? 11.671 -19.715 -4.369 1.00 48.31 186 GLY A O 1
ATOM 1442 N N . PRO A 1 187 ? 12.364 -21.448 -3.137 1.00 53.00 187 PRO A N 1
ATOM 1443 C CA . PRO A 1 187 ? 13.671 -21.552 -3.801 1.00 53.00 187 PRO A CA 1
ATOM 1444 C C . PRO A 1 187 ? 13.582 -21.851 -5.308 1.00 53.00 187 PRO A C 1
ATOM 1446 O O . PRO A 1 187 ? 14.571 -21.695 -6.024 1.00 53.00 187 PRO A O 1
ATOM 1449 N N . ASP A 1 188 ? 12.407 -22.269 -5.782 1.00 50.91 188 ASP A N 1
ATOM 1450 C CA . ASP A 1 188 ? 12.157 -22.680 -7.159 1.00 50.91 188 ASP A CA 1
ATOM 1451 C C . ASP A 1 188 ? 11.338 -21.664 -7.972 1.00 50.91 188 ASP A C 1
ATOM 1453 O O . ASP A 1 188 ? 11.056 -21.935 -9.133 1.00 50.91 188 ASP A O 1
ATOM 1457 N N . PHE A 1 189 ? 10.977 -20.486 -7.449 1.00 48.28 189 PHE A N 1
ATOM 1458 C CA . PHE A 1 189 ? 10.231 -19.481 -8.233 1.00 48.28 189 PHE A CA 1
ATOM 1459 C C . PHE A 1 189 ? 10.988 -19.016 -9.473 1.00 48.28 189 PHE A C 1
ATOM 1461 O O . PHE A 1 189 ? 10.427 -18.962 -10.559 1.00 48.28 189 PHE A O 1
ATOM 1468 N N . LEU A 1 190 ? 12.299 -18.797 -9.326 1.00 48.12 190 LEU A N 1
ATOM 1469 C CA . LEU A 1 190 ? 13.200 -18.477 -10.439 1.00 48.12 190 LEU A CA 1
ATOM 1470 C C . LEU A 1 190 ? 13.475 -19.689 -11.347 1.00 48.12 190 LEU A C 1
ATOM 1472 O O . LEU A 1 190 ? 14.178 -19.578 -12.347 1.00 48.12 190 LEU A O 1
ATOM 1476 N N . ARG A 1 191 ? 12.969 -20.872 -10.979 1.00 43.44 191 ARG A N 1
ATOM 1477 C CA . ARG A 1 191 ? 13.105 -22.129 -11.726 1.00 43.44 191 ARG A CA 1
ATOM 1478 C C . ARG A 1 191 ? 11.785 -22.646 -12.272 1.00 43.44 191 ARG A C 1
ATOM 1480 O O . ARG A 1 191 ? 11.808 -23.618 -13.029 1.00 43.44 191 ARG A O 1
ATOM 1487 N N . ALA A 1 192 ? 10.657 -22.039 -11.909 1.00 39.69 192 ALA A N 1
ATOM 1488 C CA . ALA A 1 192 ? 9.390 -22.347 -12.530 1.00 39.69 192 ALA A CA 1
ATOM 1489 C C . ALA A 1 192 ? 9.554 -21.993 -14.013 1.00 39.69 192 ALA A C 1
ATOM 1491 O O . ALA A 1 192 ? 9.818 -20.830 -14.326 1.00 39.69 192 ALA A O 1
ATOM 1492 N N . PRO A 1 193 ? 9.482 -22.971 -14.939 1.00 36.38 193 PRO A N 1
ATOM 1493 C CA . PRO A 1 193 ? 9.482 -22.637 -16.348 1.00 36.38 193 PRO A CA 1
ATOM 1494 C C . PRO A 1 193 ? 8.319 -21.676 -16.538 1.00 36.38 193 PRO A C 1
ATOM 1496 O O . PRO A 1 193 ? 7.193 -22.018 -16.170 1.00 36.38 193 PRO A O 1
ATOM 1499 N N . LEU A 1 194 ? 8.614 -20.477 -17.047 1.00 40.38 194 LEU A N 1
ATOM 1500 C CA . LEU A 1 194 ? 7.611 -19.539 -17.527 1.00 40.38 194 LEU A CA 1
ATOM 1501 C C . LEU A 1 194 ? 6.666 -20.370 -18.383 1.00 40.38 194 LEU A C 1
ATOM 1503 O O . LEU A 1 194 ? 7.046 -20.790 -19.475 1.00 40.38 194 LEU A O 1
ATOM 1507 N N . VAL A 1 195 ? 5.490 -20.716 -17.856 1.00 34.81 195 VAL A N 1
ATOM 1508 C CA . VAL A 1 195 ? 4.478 -21.390 -18.658 1.00 34.81 195 VAL A CA 1
ATOM 1509 C C . VAL A 1 195 ? 4.170 -20.348 -19.716 1.00 34.81 195 VAL A C 1
ATOM 1511 O O . VAL A 1 195 ? 3.674 -19.283 -19.341 1.00 34.81 195 VAL A O 1
ATOM 1514 N N . PRO A 1 196 ? 4.523 -20.568 -20.997 1.00 33.72 196 PRO A N 1
ATOM 1515 C CA . PRO A 1 196 ? 4.258 -19.573 -22.010 1.00 33.72 196 PRO A CA 1
ATOM 1516 C C . PRO A 1 196 ? 2.748 -19.435 -22.021 1.00 33.72 196 PRO A C 1
ATOM 1518 O O . PRO A 1 196 ?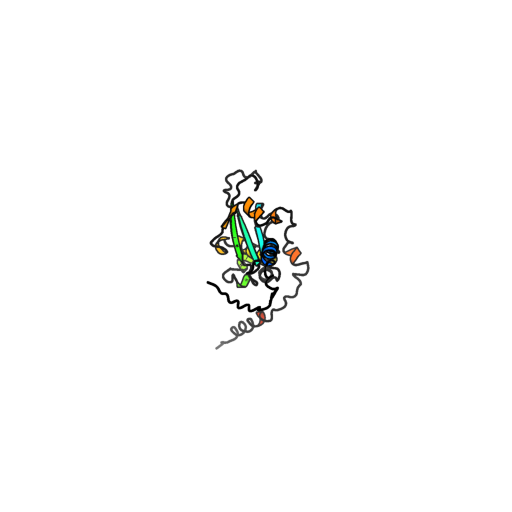 2.031 -20.373 -22.387 1.00 33.72 196 PRO A O 1
ATOM 1521 N N . ASN A 1 197 ? 2.249 -18.309 -21.514 1.00 36.72 197 ASN A N 1
ATOM 1522 C CA . ASN A 1 197 ? 0.840 -18.024 -21.610 1.00 36.72 197 ASN A CA 1
ATOM 1523 C C . ASN A 1 197 ? 0.547 -18.044 -23.109 1.00 36.72 197 ASN A C 1
ATOM 1525 O O . ASN A 1 197 ? 1.196 -17.345 -23.887 1.00 36.72 197 ASN A O 1
ATOM 1529 N N . LYS A 1 198 ? -0.388 -18.898 -23.523 1.00 37.59 198 LYS A N 1
ATOM 1530 C CA . LYS A 1 198 ? -0.718 -19.151 -24.932 1.00 37.59 198 LYS A CA 1
ATOM 1531 C C . LYS A 1 198 ? -1.139 -17.873 -25.683 1.00 37.59 198 LYS A C 1
ATOM 1533 O O . LYS A 1 198 ? -1.214 -17.886 -26.903 1.00 37.59 198 LYS A O 1
ATOM 1538 N N . TRP A 1 199 ? -1.373 -16.791 -24.940 1.00 38.50 199 TRP A N 1
ATOM 1539 C CA . TRP A 1 199 ? -1.729 -15.455 -25.398 1.00 38.50 199 TRP A CA 1
ATOM 1540 C C . TRP A 1 199 ? -0.513 -14.531 -25.613 1.00 38.50 199 TRP A C 1
ATOM 1542 O O . TRP A 1 199 ? -0.591 -13.627 -26.432 1.00 38.50 199 TRP A O 1
ATOM 1552 N N . ALA A 1 200 ? 0.633 -14.780 -24.966 1.00 39.38 200 ALA A N 1
ATOM 1553 C CA . ALA A 1 200 ? 1.861 -13.992 -25.153 1.00 39.38 200 ALA A CA 1
ATOM 1554 C C . ALA A 1 200 ? 2.616 -14.349 -26.449 1.00 39.38 200 ALA A C 1
ATOM 1556 O O . ALA A 1 200 ? 3.387 -13.547 -26.963 1.00 39.38 200 ALA A O 1
ATOM 1557 N N . LEU A 1 201 ? 2.370 -15.540 -27.008 1.00 39.59 201 LEU A N 1
ATOM 1558 C CA . LEU A 1 201 ? 2.966 -15.974 -28.277 1.00 39.59 201 LEU A CA 1
ATOM 1559 C C . LEU A 1 201 ? 2.128 -15.603 -29.508 1.00 39.59 201 LEU A C 1
ATOM 1561 O O . LEU A 1 201 ? 2.612 -15.749 -30.620 1.00 39.59 201 LEU A O 1
ATOM 1565 N N . GLN A 1 202 ? 0.901 -15.097 -29.342 1.00 39.09 202 GLN A N 1
ATOM 1566 C CA . GLN A 1 202 ? 0.071 -14.679 -30.482 1.00 39.09 202 GLN A CA 1
ATOM 1567 C C . GLN A 1 202 ? 0.364 -13.251 -30.972 1.00 39.09 202 GLN A C 1
ATOM 1569 O O . GLN A 1 202 ? -0.154 -12.868 -32.012 1.00 39.09 202 GLN A O 1
ATOM 1574 N N . GLY A 1 203 ? 1.210 -12.486 -30.268 1.00 37.34 203 GLY A N 1
ATOM 1575 C CA . GLY A 1 203 ? 1.618 -11.131 -30.672 1.00 37.34 203 GLY A CA 1
ATOM 1576 C C . GLY A 1 203 ? 3.049 -11.005 -31.210 1.00 37.34 203 GLY A C 1
ATOM 1577 O O . GLY A 1 203 ? 3.419 -9.936 -31.682 1.00 37.34 203 GLY A O 1
ATOM 1578 N N . LEU A 1 204 ? 3.868 -12.063 -31.145 1.00 39.09 204 LEU A N 1
ATOM 1579 C CA . LEU A 1 204 ? 5.276 -12.010 -31.578 1.00 39.09 204 LEU A CA 1
ATOM 1580 C C . LEU A 1 204 ? 5.499 -12.478 -33.025 1.00 39.09 204 LEU A C 1
ATOM 1582 O O . LEU A 1 204 ? 6.501 -12.100 -33.628 1.00 39.09 204 LEU A O 1
ATOM 1586 N N . ASP A 1 205 ? 4.552 -13.216 -33.610 1.00 42.12 205 ASP A N 1
ATOM 1587 C CA . ASP A 1 205 ? 4.638 -13.637 -35.016 1.00 42.12 205 ASP A CA 1
ATOM 1588 C C . ASP A 1 205 ? 4.342 -12.488 -36.006 1.00 42.12 205 ASP A C 1
ATOM 1590 O O . ASP A 1 205 ? 4.748 -12.565 -37.164 1.00 42.12 205 ASP A O 1
ATOM 1594 N N . GLU A 1 206 ? 3.702 -11.392 -35.573 1.00 44.34 206 GLU A N 1
ATOM 1595 C CA . GLU A 1 206 ? 3.440 -10.226 -36.440 1.00 44.34 206 GLU A CA 1
ATOM 1596 C C . GLU A 1 206 ? 4.590 -9.204 -36.477 1.00 44.34 206 GLU A C 1
ATOM 1598 O O . GLU A 1 206 ? 4.696 -8.446 -37.439 1.00 44.34 206 GLU A O 1
ATOM 1603 N N . ILE A 1 207 ? 5.499 -9.204 -35.494 1.00 45.09 207 ILE A N 1
ATOM 1604 C CA . ILE A 1 207 ? 6.617 -8.239 -35.451 1.00 45.09 207 ILE A CA 1
ATOM 1605 C C . ILE A 1 207 ? 7.822 -8.726 -36.277 1.00 45.09 207 ILE A C 1
ATOM 1607 O O . ILE A 1 207 ? 8.575 -7.916 -36.811 1.00 45.09 207 ILE A O 1
ATOM 1611 N N . LEU A 1 208 ? 7.975 -10.038 -36.484 1.00 40.97 208 LEU A N 1
ATOM 1612 C CA . LEU A 1 208 ? 9.103 -10.610 -37.237 1.00 40.97 208 LEU A CA 1
ATOM 1613 C C . LEU A 1 208 ? 8.896 -10.691 -38.762 1.00 40.97 208 LEU A C 1
ATOM 1615 O O . LEU A 1 208 ? 9.790 -11.150 -39.471 1.00 40.97 208 LEU A O 1
ATOM 1619 N N . LEU A 1 209 ? 7.761 -10.222 -39.292 1.00 43.03 209 LEU A N 1
ATOM 1620 C CA . LEU A 1 209 ? 7.479 -10.218 -40.737 1.00 43.03 209 LEU A CA 1
ATOM 1621 C C . LEU A 1 209 ? 7.668 -8.853 -41.424 1.00 43.03 209 LEU A C 1
ATOM 1623 O O . LEU A 1 209 ? 7.467 -8.765 -42.633 1.00 43.03 209 LEU A O 1
ATOM 1627 N N . LEU A 1 210 ? 8.097 -7.808 -40.704 1.00 45.38 210 LEU A N 1
ATOM 1628 C CA . LEU A 1 210 ? 8.276 -6.461 -41.273 1.00 45.38 210 LEU A CA 1
ATOM 1629 C C . LEU A 1 210 ? 9.730 -6.065 -41.594 1.00 45.38 210 LEU A C 1
ATOM 1631 O O . LEU A 1 210 ? 9.935 -5.006 -42.177 1.00 45.38 210 LEU A O 1
ATOM 1635 N N . GLU A 1 211 ? 10.734 -6.903 -41.304 1.00 48.16 211 GLU A N 1
ATOM 1636 C CA . GLU A 1 211 ? 12.155 -6.557 -41.539 1.00 48.16 211 GLU A CA 1
ATOM 1637 C C . GLU A 1 211 ? 12.858 -7.365 -42.649 1.00 48.16 211 GLU A C 1
ATOM 1639 O O . GLU A 1 211 ? 14.079 -7.316 -42.778 1.00 48.16 211 GLU A O 1
ATOM 1644 N N . SER A 1 212 ? 12.126 -8.089 -43.502 1.00 53.66 212 SER A N 1
ATOM 1645 C CA . SER A 1 212 ? 12.736 -8.780 -44.655 1.00 53.66 212 SER A CA 1
ATOM 1646 C C . SER A 1 212 ? 11.975 -8.537 -45.955 1.00 53.66 212 SER A C 1
ATOM 1648 O O . SER A 1 212 ? 11.358 -9.430 -46.525 1.00 53.66 212 SER A O 1
ATOM 1650 N N . GLY A 1 213 ? 12.029 -7.300 -46.440 1.00 43.72 213 GLY A N 1
ATOM 1651 C CA . GLY A 1 213 ? 11.506 -6.947 -47.753 1.00 43.72 213 GLY A CA 1
ATOM 1652 C C . GLY A 1 213 ? 12.267 -5.783 -48.366 1.00 43.72 213 GLY A C 1
ATOM 1653 O O . GLY A 1 213 ? 11.894 -4.647 -48.115 1.00 43.72 213 GLY A O 1
ATOM 1654 N N . GLU A 1 214 ? 13.272 -6.130 -49.182 1.00 53.62 214 GLU A N 1
ATOM 1655 C CA . GLU A 1 214 ? 13.719 -5.395 -50.383 1.00 53.62 214 GLU A CA 1
ATOM 1656 C C . GLU A 1 214 ? 14.379 -4.008 -50.148 1.00 53.62 214 GLU A C 1
ATOM 1658 O O . GLU A 1 214 ? 13.966 -3.210 -49.324 1.00 53.62 214 GLU A O 1
ATOM 1663 N N . GLU A 1 215 ? 15.481 -3.633 -50.801 1.00 48.78 215 GLU A N 1
ATOM 1664 C CA . GLU A 1 215 ? 15.793 -3.847 -52.213 1.00 48.78 215 GLU A CA 1
ATOM 1665 C C . GLU A 1 215 ? 17.297 -3.564 -52.460 1.00 48.78 215 GLU A C 1
ATOM 1667 O O . GLU A 1 215 ? 17.797 -2.474 -52.174 1.00 48.78 215 GLU A O 1
ATOM 1672 N N . GLU A 1 216 ? 18.028 -4.549 -52.996 1.00 46.56 216 GLU A N 1
ATOM 1673 C CA . GLU A 1 216 ? 19.173 -4.287 -53.875 1.00 46.56 216 GLU A CA 1
ATOM 1674 C C . GLU A 1 216 ? 18.619 -4.129 -55.298 1.00 46.56 216 GLU A C 1
ATOM 1676 O O . GLU A 1 216 ? 17.970 -5.043 -55.814 1.00 46.56 216 GLU A O 1
ATOM 1681 N N . GLY A 1 217 ? 18.895 -2.982 -55.922 1.00 59.69 217 GLY A N 1
ATOM 1682 C CA . GLY A 1 217 ? 18.561 -2.656 -57.310 1.00 59.69 217 GLY A CA 1
ATOM 1683 C C . GLY A 1 217 ? 19.167 -1.329 -57.739 1.00 59.69 217 GLY A C 1
ATOM 1684 O O . GLY A 1 217 ? 18.646 -0.285 -57.297 1.00 59.69 217 GLY A O 1
#

Sequence (217 aa):
MSRCGCGLALGSVAVLAGAGVLAKRGSASMELANRYRVFGFVGDSDPLTHGGGVVYPTEHGPYLAFWDGINDYTQSPTRTPDPEEDEWTFQVFQVEVPEDVVAEYDWIDWDSVAMSYDQELHELVAWGRHPDPAARAQLLYQLVGHISSHDLDSYPGDMTGLELKKRWPALMGTQKAPPSIRDLAGPDFLRAPLVPNKWALQGLDEILLLESGEEEG

pLDDT: mean 70.49, std 22.08, range [33.72, 97.81]

Radius of gyration: 29.77 Å; chains: 1; bounding box: 112×42×83 Å

Secondary structure (DSSP, 8-state):
------------------------SSHHHHHHHHTT---EEEESSSHHHH-EEEEEE-SSSEEEEEEEE---TTS-TTPPP-TTTS--EEEEEEEE--S-HHHHTTTS-HHHHHHHTT--HHHHHHHHT-SSHHHHHHHHHHHHHHS-HHHH-SSPEEEEHHHHHHH-GGGGS-------HHHHH-TTGGGS-----TTTSTTTTTTTTSS------

Foldseek 3Di:
DDDDDDDDDDDDDDPPPDDDDPPDPPPVVVVVVQLAPWLAWADDLQCLQRWTWTWGADPVAIKTKTWDWPDDPPPDPPDRDDLVVDFTKIFIFMAHQDLAQCVVPVVDPLVVLCVVVVHDSVLLRCQSNPPRSVSNVNSVVSVCVVPPSCVRPVDTDMDRSVRVCVSHVVSPDSDPHDQPSDRVCDPCVVVPPPPPPPVNVVPPVVVVPPPDDDDDD